Protein AF-0000000072160892 (afdb_homodimer)

Radius of gyration: 21.86 Å; Cα contacts (8 Å, |Δi|>4): 684; chains: 2; bounding box: 40×89×59 Å

Structure (mmCIF, N/CA/C/O backbone):
data_AF-0000000072160892-model_v1
#
loop_
_entity.id
_entity.type
_entity.pdbx_description
1 polymer 'Endonuclease/exonuclease/phosphatase domain-containing protein'
#
loop_
_atom_site.group_PDB
_atom_site.id
_atom_site.type_symbol
_atom_site.label_atom_id
_atom_site.label_alt_id
_atom_site.label_comp_id
_atom_site.label_asym_id
_atom_site.label_entity_id
_atom_site.label_seq_id
_atom_site.pdbx_PDB_ins_code
_atom_site.Cartn_x
_atom_site.Cartn_y
_atom_site.Cartn_z
_atom_site.occupancy
_atom_site.B_iso_or_equiv
_atom_site.auth_seq_id
_atom_site.auth_comp_id
_atom_site.auth_asym_id
_atom_site.auth_atom_id
_atom_site.pdbx_PDB_model_num
ATOM 1 N N . MET A 1 1 ? 1.943 54.406 36.906 1 31.14 1 MET A N 1
ATOM 2 C CA . MET A 1 1 ? 1.931 52.938 36.938 1 31.14 1 MET A CA 1
ATOM 3 C C . MET A 1 1 ? 1.809 52.344 35.562 1 31.14 1 MET A C 1
ATOM 5 O O . MET A 1 1 ? 0.835 52.625 34.844 1 31.14 1 MET A O 1
ATOM 9 N N . GLN A 1 2 ? 2.955 52.125 34.781 1 33.72 2 GLN A N 1
ATOM 10 C CA . GLN A 1 2 ? 3.109 51.656 33.406 1 33.72 2 GLN A CA 1
ATOM 11 C C . GLN A 1 2 ? 2.604 50.219 33.25 1 33.72 2 GLN A C 1
ATOM 13 O O . GLN A 1 2 ? 3.059 49.312 33.969 1 33.72 2 GLN A O 1
ATOM 18 N N . THR A 1 3 ? 1.322 49.938 32.875 1 37.94 3 THR A N 1
ATOM 19 C CA . THR A 1 3 ? 0.729 48.656 32.594 1 37.94 3 THR A CA 1
ATOM 20 C C . THR A 1 3 ? 1.564 47.875 31.562 1 37.94 3 THR A C 1
ATOM 22 O O . THR A 1 3 ? 1.81 48.375 30.453 1 37.94 3 THR A O 1
ATOM 25 N N . GLY A 1 4 ? 2.627 47.156 31.953 1 35.16 4 GLY A N 1
ATOM 26 C CA . GLY A 1 4 ? 3.375 46.219 31.125 1 35.16 4 GLY A CA 1
ATOM 27 C C . GLY A 1 4 ? 2.486 45.281 30.344 1 35.16 4 GLY A C 1
ATOM 28 O O . GLY A 1 4 ? 1.706 44.531 30.922 1 35.16 4 GLY A O 1
ATOM 29 N N . VAL A 1 5 ? 1.968 45.656 29.188 1 38.72 5 VAL A N 1
ATOM 30 C CA . VAL A 1 5 ? 1.336 44.75 28.25 1 38.72 5 VAL A CA 1
ATOM 31 C C . VAL A 1 5 ? 2.248 43.531 28.016 1 38.72 5 VAL A C 1
ATOM 33 O O . VAL A 1 5 ? 3.387 43.688 27.562 1 38.72 5 VAL A O 1
ATOM 36 N N . THR A 1 6 ? 2.271 42.562 28.969 1 38.03 6 THR A N 1
ATOM 37 C CA . THR A 1 6 ? 2.898 41.312 28.625 1 38.03 6 THR A CA 1
ATOM 38 C C . THR A 1 6 ? 2.373 40.781 27.281 1 38.03 6 THR A C 1
ATOM 40 O O . THR A 1 6 ? 1.165 40.625 27.109 1 38.03 6 THR A O 1
ATOM 43 N N . ASP A 1 7 ? 2.984 41.125 26.188 1 36.41 7 ASP A N 1
ATOM 44 C CA . ASP A 1 7 ? 2.795 40.5 24.891 1 36.41 7 ASP A CA 1
ATOM 45 C C . ASP A 1 7 ? 2.766 39 25 1 36.41 7 ASP A C 1
ATOM 47 O O . ASP A 1 7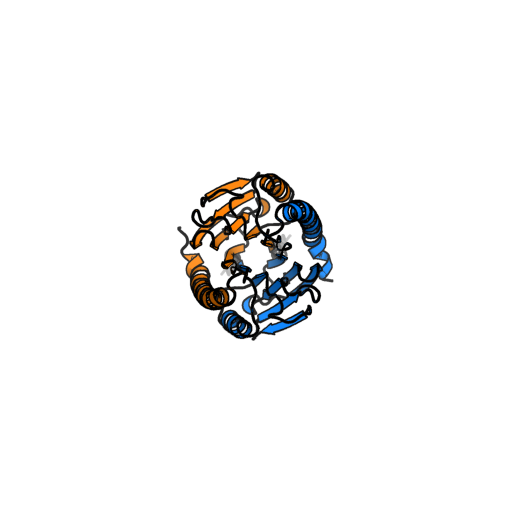 ? 3.781 38.375 25.312 1 36.41 7 ASP A O 1
ATOM 51 N N . THR A 1 8 ? 1.747 38.375 25.656 1 38.88 8 THR A N 1
ATOM 52 C CA . THR A 1 8 ? 1.551 36.938 25.578 1 38.88 8 THR A CA 1
ATOM 53 C C . THR A 1 8 ? 1.627 36.469 24.125 1 38.88 8 THR A C 1
ATOM 55 O O . THR A 1 8 ? 0.599 36.281 23.469 1 38.88 8 THR A O 1
ATOM 58 N N . SER A 1 9 ? 2.443 37.094 23.328 1 39.88 9 SER A N 1
ATOM 59 C CA . SER A 1 9 ? 2.604 36.344 22.094 1 39.88 9 SER A CA 1
ATOM 60 C C . SER A 1 9 ? 2.625 34.844 22.375 1 39.88 9 SER A C 1
ATOM 62 O O . SER A 1 9 ? 3.514 34.344 23.078 1 39.88 9 SER A O 1
ATOM 64 N N . ALA A 1 10 ? 1.484 34.25 22.688 1 38.75 10 ALA A N 1
ATOM 65 C CA . ALA A 1 10 ? 1.246 32.812 22.766 1 38.75 10 ALA A CA 1
ATOM 66 C C . ALA A 1 10 ? 2.209 32.062 21.859 1 38.75 10 ALA A C 1
ATOM 68 O O . ALA A 1 10 ? 2.268 32.312 20.641 1 38.75 10 ALA A O 1
ATOM 69 N N . LEU A 1 11 ? 3.373 31.766 22.25 1 40.78 11 LEU A N 1
ATOM 70 C CA . LEU A 1 11 ? 4.266 30.797 21.625 1 40.78 11 LEU A CA 1
ATOM 71 C C . LEU A 1 11 ? 3.469 29.672 20.969 1 40.78 11 LEU A C 1
ATOM 73 O O . LEU A 1 11 ? 2.689 28.984 21.625 1 40.78 11 LEU A O 1
ATOM 77 N N . GLN A 1 12 ? 2.773 29.891 19.812 1 40.59 12 GLN A N 1
ATOM 78 C CA . GLN A 1 12 ? 2.203 28.766 19.094 1 40.59 12 GLN A CA 1
ATOM 79 C C . GLN A 1 12 ? 3.047 27.5 19.297 1 40.59 12 GLN A C 1
ATOM 81 O O . GLN A 1 12 ? 4.242 27.5 18.984 1 40.59 12 GLN A O 1
ATOM 86 N N . GLY A 1 13 ? 2.971 26.797 20.344 1 44.78 13 GLY A N 1
ATOM 87 C CA . GLY A 1 13 ? 3.664 25.531 20.5 1 44.78 13 GLY A CA 1
ATOM 88 C C . GLY A 1 13 ? 3.98 24.844 19.188 1 44.78 13 GLY A C 1
ATOM 89 O O . GLY A 1 13 ? 3.451 25.219 18.141 1 44.78 13 GLY A O 1
ATOM 90 N N . PRO A 1 14 ? 5.223 24.266 18.953 1 48.56 14 PRO A N 1
ATOM 91 C CA . PRO A 1 14 ? 5.598 23.641 17.688 1 48.56 14 PRO A CA 1
ATOM 92 C C . PRO A 1 14 ? 4.434 22.906 17.016 1 48.56 14 PRO A C 1
ATOM 94 O O . PRO A 1 14 ? 3.568 22.359 17.719 1 48.56 14 PRO A O 1
ATOM 97 N N . ALA A 1 15 ? 3.898 23.453 15.953 1 57.25 15 ALA A N 1
ATOM 98 C CA . ALA A 1 15 ? 2.803 22.875 15.188 1 57.25 15 ALA A CA 1
ATOM 99 C C . ALA A 1 15 ? 2.828 21.344 15.266 1 57.25 15 ALA A C 1
ATOM 101 O O . ALA A 1 15 ? 3.887 20.734 15.125 1 57.25 15 ALA A O 1
ATOM 102 N N . GLU A 1 16 ? 1.928 20.703 15.984 1 74.38 16 GLU A N 1
ATOM 103 C CA . GLU A 1 16 ? 1.807 19.266 16.172 1 74.38 16 GLU A CA 1
ATOM 104 C C . GLU A 1 16 ? 1.883 18.531 14.836 1 74.38 16 GLU A C 1
ATOM 106 O O . GLU A 1 16 ? 1.171 18.875 13.883 1 74.38 16 GLU A O 1
ATOM 111 N N . ARG A 1 17 ? 2.961 17.734 14.609 1 82 17 ARG A N 1
ATOM 112 C CA . ARG A 1 17 ? 3.141 16.906 13.43 1 82 17 ARG A CA 1
ATOM 113 C C . ARG A 1 17 ? 1.915 16.031 13.18 1 82 17 ARG A C 1
ATOM 115 O O . ARG A 1 17 ? 1.347 15.469 14.117 1 82 17 ARG A O 1
ATOM 122 N N . ALA A 1 18 ? 1.479 16.125 11.93 1 88.31 18 ALA A N 1
ATOM 123 C CA . ALA A 1 18 ? 0.426 15.172 11.57 1 88.31 18 ALA A CA 1
ATOM 124 C C . ALA A 1 18 ? 0.933 13.734 11.641 1 88.31 18 ALA A C 1
ATOM 126 O O . ALA A 1 18 ? 2.113 13.477 11.398 1 88.31 18 ALA A O 1
ATOM 127 N N . ARG A 1 19 ? 0.068 12.812 12.039 1 91.31 19 ARG A N 1
ATOM 128 C CA . ARG A 1 19 ? 0.387 11.391 12.047 1 91.31 19 ARG A CA 1
ATOM 129 C C . ARG A 1 19 ? -0.548 10.617 11.125 1 91.31 19 ARG A C 1
ATOM 131 O O . ARG A 1 19 ? -1.76 10.844 11.133 1 91.31 19 ARG A O 1
ATOM 138 N N . LEU A 1 20 ? 0.064 9.812 10.336 1 94.69 20 LEU A N 1
ATOM 139 C CA . LEU A 1 20 ? -0.684 8.984 9.391 1 94.69 20 LEU A CA 1
ATOM 140 C C . LEU A 1 20 ? -0.235 7.531 9.469 1 94.69 20 LEU A C 1
ATOM 142 O O . LEU A 1 20 ? 0.963 7.25 9.539 1 94.69 20 LEU A O 1
ATOM 146 N N . LYS A 1 21 ? -1.193 6.617 9.523 1 95.19 21 LYS A N 1
ATOM 147 C CA . LYS A 1 21 ? -0.929 5.184 9.484 1 95.19 21 LYS A CA 1
ATOM 148 C C . LYS A 1 21 ? -1.621 4.527 8.297 1 95.19 21 LYS A C 1
ATOM 150 O O . LYS A 1 21 ? -2.852 4.523 8.211 1 95.19 21 LYS A O 1
ATOM 155 N N . ILE A 1 22 ? -0.795 3.928 7.402 1 96.19 22 ILE A N 1
ATOM 156 C CA . ILE A 1 22 ? -1.3 3.379 6.148 1 96.19 22 ILE A CA 1
ATOM 157 C C . ILE A 1 22 ? -0.88 1.916 6.02 1 96.19 22 ILE A C 1
ATOM 159 O O . ILE A 1 22 ? 0.3 1.588 6.168 1 96.19 22 ILE A O 1
ATOM 163 N N . LEU A 1 23 ? -1.852 1.102 5.715 1 94.5 23 LEU A N 1
ATOM 164 C CA . LEU A 1 23 ? -1.626 -0.331 5.559 1 94.5 23 LEU A CA 1
ATOM 165 C C . LEU A 1 23 ? -1.952 -0.783 4.141 1 94.5 23 LEU A C 1
ATOM 167 O O . LEU A 1 23 ? -2.951 -0.35 3.561 1 94.5 23 LEU A O 1
ATOM 171 N N . THR A 1 24 ? -1.102 -1.616 3.594 1 94.44 24 THR A N 1
ATOM 172 C CA . THR A 1 24 ? -1.451 -2.309 2.357 1 94.44 24 THR A CA 1
ATOM 173 C C . THR A 1 24 ? -1.458 -3.82 2.566 1 94.44 24 THR A C 1
ATOM 175 O O . THR A 1 24 ? -0.679 -4.344 3.363 1 94.44 24 THR A O 1
ATOM 178 N N . TYR A 1 25 ? -2.275 -4.406 1.778 1 89.38 25 TYR A N 1
ATOM 179 C CA . TYR A 1 25 ? -2.514 -5.828 1.996 1 89.38 25 TYR A CA 1
ATOM 180 C C . TYR A 1 25 ? -2.885 -6.527 0.692 1 89.38 25 TYR A C 1
ATOM 182 O O . TYR A 1 25 ? -3.924 -6.234 0.098 1 89.38 25 TYR A O 1
ATOM 190 N N . ASN A 1 26 ? -1.986 -7.375 0.263 1 88.81 26 ASN A N 1
ATOM 191 C CA . ASN A 1 26 ? -2.445 -8.359 -0.713 1 88.81 26 ASN A CA 1
ATOM 192 C C . ASN A 1 26 ? -3.197 -9.5 -0.044 1 88.81 26 ASN A C 1
ATOM 194 O O . ASN A 1 26 ? -2.592 -10.344 0.621 1 88.81 26 ASN A O 1
ATOM 198 N N . ILE A 1 27 ? -4.465 -9.578 -0.352 1 84.38 27 ILE A N 1
ATOM 199 C CA . ILE A 1 27 ? -5.289 -10.453 0.473 1 84.38 27 ILE A CA 1
ATOM 200 C C . ILE A 1 27 ? -5.477 -11.797 -0.233 1 84.38 27 ILE A C 1
ATOM 202 O O . ILE A 1 27 ? -6.023 -12.742 0.347 1 84.38 27 ILE A O 1
ATOM 206 N N . GLY A 1 28 ? -4.984 -11.922 -1.417 1 79.69 28 GLY A N 1
ATOM 207 C CA . GLY A 1 28 ? -4.988 -13.188 -2.127 1 79.69 28 GLY A CA 1
ATOM 208 C C . GLY A 1 28 ? -6.387 -13.672 -2.473 1 79.69 28 GLY A C 1
ATOM 209 O O . GLY A 1 28 ? -6.648 -14.875 -2.479 1 79.69 28 GLY A O 1
ATOM 210 N N . GLY A 1 29 ? -7.258 -12.805 -2.582 1 81.19 29 GLY A N 1
ATOM 211 C CA . GLY A 1 29 ? -8.633 -13.172 -2.896 1 81.19 29 GLY A CA 1
ATOM 212 C C . GLY A 1 29 ? -9.516 -13.289 -1.67 1 81.19 29 GLY A C 1
ATOM 213 O O . GLY A 1 29 ? -9.148 -13.953 -0.696 1 81.19 29 GLY A O 1
ATOM 214 N N . ILE A 1 30 ? -10.578 -12.602 -1.693 1 79.19 30 ILE A N 1
ATOM 215 C CA . ILE A 1 30 ? -11.523 -12.703 -0.589 1 79.19 30 ILE A CA 1
ATOM 216 C C . ILE A 1 30 ? -12.828 -13.328 -1.084 1 79.19 30 ILE A C 1
ATOM 218 O O . ILE A 1 30 ? -13.375 -12.906 -2.107 1 79.19 30 ILE A O 1
ATOM 222 N N . SER A 1 31 ? -13.195 -14.422 -0.406 1 76.06 31 SER A N 1
ATOM 223 C CA . SER A 1 31 ? -14.477 -15.047 -0.722 1 76.06 31 SER A CA 1
ATOM 224 C C . SER A 1 31 ? -15.641 -14.266 -0.125 1 76.06 31 SER A C 1
ATOM 226 O O . SER A 1 31 ? -15.43 -13.352 0.68 1 76.06 31 SER A O 1
ATOM 228 N N . GLY A 1 32 ? -16.844 -14.594 -0.604 1 77.56 32 GLY A N 1
ATOM 229 C CA . GLY A 1 32 ? -18.031 -14.023 -0.006 1 77.56 32 GLY A CA 1
ATOM 230 C C . GLY A 1 32 ? -18.125 -14.25 1.491 1 77.56 32 GLY A C 1
ATOM 231 O O . GLY A 1 32 ? -18.594 -13.383 2.229 1 77.56 32 GLY A O 1
ATOM 232 N N . GLU A 1 33 ? -17.594 -15.391 1.918 1 77.88 33 GLU A N 1
ATOM 233 C CA . GLU A 1 33 ? -17.625 -15.734 3.338 1 77.88 33 GLU A CA 1
ATOM 234 C C . GLU A 1 33 ? -16.578 -14.93 4.117 1 77.88 33 GLU A C 1
ATOM 236 O O . GLU A 1 33 ? -16.797 -14.602 5.285 1 77.88 33 GLU A O 1
ATOM 241 N N . ALA A 1 34 ? -15.547 -14.609 3.447 1 79.06 34 ALA A N 1
ATOM 242 C CA . ALA A 1 34 ? -14.453 -13.906 4.109 1 79.06 34 ALA A CA 1
ATOM 243 C C . ALA A 1 34 ? -14.703 -12.406 4.141 1 79.06 34 ALA A C 1
ATOM 245 O O . ALA A 1 34 ? -14.133 -11.688 4.973 1 79.06 34 ALA A O 1
ATOM 246 N N . TYR A 1 35 ? -15.57 -11.969 3.305 1 84.81 35 TYR A N 1
ATOM 247 C CA . TYR A 1 35 ? -15.805 -10.531 3.18 1 84.81 35 TYR A CA 1
ATOM 248 C C . TYR A 1 35 ? -16.359 -9.953 4.477 1 84.81 35 TYR A C 1
ATOM 250 O O . TYR A 1 35 ? -15.844 -8.953 4.984 1 84.81 35 TYR A O 1
ATOM 258 N N . PRO A 1 36 ? -17.297 -10.609 5.086 1 86.31 36 PRO A N 1
ATOM 259 C CA . PRO A 1 36 ? -17.781 -10.078 6.359 1 86.31 36 PRO A CA 1
ATOM 260 C C . PRO A 1 36 ? -16.703 -10.062 7.445 1 86.31 36 PRO A C 1
ATOM 262 O O . PRO A 1 36 ? -16.719 -9.188 8.312 1 86.31 36 PRO A O 1
ATOM 265 N N . VAL A 1 37 ? -15.859 -10.969 7.367 1 82.62 37 VAL A N 1
ATOM 266 C CA . VAL A 1 37 ? -14.766 -11.031 8.328 1 82.62 37 VAL A CA 1
ATOM 267 C C . VAL A 1 37 ? -13.82 -9.852 8.117 1 82.62 37 VAL A C 1
ATOM 269 O O . VAL A 1 37 ? -13.398 -9.211 9.078 1 82.62 37 VAL A O 1
ATOM 272 N N . PHE A 1 38 ? -13.57 -9.578 6.965 1 86.06 38 PHE A N 1
ATOM 273 C CA . PHE A 1 38 ? -12.742 -8.43 6.613 1 86.06 38 PHE A CA 1
ATOM 274 C C . PHE A 1 38 ? -13.398 -7.133 7.082 1 86.06 38 PHE A C 1
ATOM 276 O O . PHE A 1 38 ? -12.734 -6.266 7.656 1 86.06 38 PHE A O 1
ATOM 283 N N . CYS A 1 39 ? -14.68 -7.016 6.867 1 91.19 39 CYS A N 1
ATOM 284 C CA . CYS A 1 39 ? -15.414 -5.82 7.273 1 91.19 39 CYS A CA 1
ATOM 285 C C . CYS A 1 39 ? -15.344 -5.633 8.789 1 91.19 39 CYS A C 1
ATOM 287 O O . CYS A 1 39 ? -15.117 -4.523 9.266 1 91.19 39 CYS A O 1
ATOM 289 N N . ASP A 1 40 ? -15.562 -6.727 9.383 1 89.75 40 ASP A N 1
ATOM 290 C CA . ASP A 1 40 ? -15.484 -6.676 10.836 1 89.75 40 ASP A CA 1
ATOM 291 C C . ASP A 1 40 ? -14.102 -6.242 11.305 1 89.75 40 ASP A C 1
ATOM 293 O O . ASP A 1 40 ? -13.977 -5.414 12.211 1 89.75 40 ASP A O 1
ATOM 297 N N . TRP A 1 41 ? -13.141 -6.777 10.727 1 86.62 41 TRP A N 1
ATOM 298 C CA . TRP A 1 41 ? -11.766 -6.402 11.039 1 86.62 41 TRP A CA 1
ATOM 299 C C . TRP A 1 41 ? -11.531 -4.918 10.789 1 86.62 41 TRP A C 1
ATOM 301 O O . TRP A 1 41 ? -10.945 -4.223 11.617 1 86.62 41 TRP A O 1
ATOM 311 N N . LEU A 1 42 ? -12.008 -4.473 9.688 1 90.38 42 LEU A N 1
ATOM 312 C CA . LEU A 1 42 ? -11.82 -3.082 9.297 1 90.38 42 LEU A CA 1
ATOM 313 C C . LEU A 1 42 ? -12.43 -2.141 10.328 1 90.38 42 LEU A C 1
ATOM 315 O O . LEU A 1 42 ? -11.781 -1.192 10.773 1 90.38 42 LEU A O 1
ATOM 319 N N . VAL A 1 43 ? -13.609 -2.369 10.766 1 93.19 43 VAL A N 1
ATOM 320 C CA . VAL A 1 43 ? -14.328 -1.464 11.656 1 93.19 43 VAL A CA 1
ATOM 321 C C . VAL A 1 43 ? -13.703 -1.498 13.047 1 93.19 43 VAL A C 1
ATOM 323 O O . VAL A 1 43 ? -13.93 -0.601 13.859 1 93.19 43 VAL A O 1
ATOM 326 N N . ARG A 1 44 ? -12.93 -2.531 13.234 1 88.94 44 ARG A N 1
ATOM 327 C CA . ARG A 1 44 ? -12.297 -2.662 14.547 1 88.94 44 ARG A CA 1
ATOM 328 C C . ARG A 1 44 ? -10.93 -1.979 14.562 1 88.94 44 ARG A C 1
ATOM 330 O O . ARG A 1 44 ? -10.312 -1.841 15.625 1 88.94 44 ARG A O 1
ATOM 337 N N . GLN A 1 45 ? -10.492 -1.603 13.406 1 87.69 45 GLN A N 1
ATOM 338 C CA . GLN A 1 45 ? -9.211 -0.896 13.383 1 87.69 45 GLN A CA 1
ATOM 339 C C . GLN A 1 45 ? -9.289 0.404 14.18 1 87.69 45 GLN A C 1
ATOM 341 O O . GLN A 1 45 ? -10.211 1.194 14 1 87.69 45 GLN A O 1
ATOM 346 N N . ARG A 1 46 ? -8.172 0.677 15.008 1 87.06 46 ARG A N 1
ATOM 347 C CA . ARG A 1 46 ? -8.18 1.872 15.844 1 87.06 46 ARG A CA 1
ATOM 348 C C . ARG A 1 46 ? -7.094 2.852 15.406 1 87.06 46 ARG A C 1
ATOM 350 O O . ARG A 1 46 ? -7.156 4.039 15.734 1 87.06 46 ARG A O 1
ATOM 357 N N . GLU A 1 47 ? -6.199 2.275 14.703 1 89.75 47 GLU A N 1
ATOM 358 C CA . GLU A 1 47 ? -5.039 3.121 14.438 1 89.75 47 GLU A CA 1
ATOM 359 C C . GLU A 1 47 ? -4.887 3.389 12.938 1 89.75 47 GLU A C 1
ATOM 361 O O . GLU A 1 47 ? -4.352 4.426 12.539 1 89.75 47 GLU A O 1
ATOM 366 N N . ALA A 1 48 ? -5.387 2.535 12.109 1 93.44 48 ALA A N 1
ATOM 367 C CA . ALA A 1 48 ? -5.176 2.678 10.672 1 93.44 48 ALA A CA 1
ATOM 368 C C . ALA A 1 48 ? -5.988 3.84 10.109 1 93.44 48 ALA A C 1
ATOM 370 O O . ALA A 1 48 ? -7.152 4.027 10.477 1 93.44 48 ALA A O 1
ATOM 371 N N . ASP A 1 49 ? -5.375 4.664 9.297 1 96.25 49 ASP A N 1
ATOM 372 C CA . ASP A 1 49 ? -6.055 5.77 8.633 1 96.25 49 ASP A CA 1
ATOM 373 C C . ASP A 1 49 ? -6.504 5.375 7.227 1 96.25 49 ASP A C 1
ATOM 375 O O . ASP A 1 49 ? -7.574 5.789 6.773 1 96.25 49 ASP A O 1
ATOM 379 N N . ILE A 1 50 ? -5.691 4.664 6.516 1 97.25 50 ILE A N 1
ATOM 380 C CA . ILE A 1 50 ? -5.969 4.188 5.164 1 97.25 50 ILE A CA 1
ATOM 381 C C . ILE A 1 50 ? -5.516 2.734 5.031 1 97.25 50 ILE A C 1
ATOM 383 O O . ILE A 1 50 ? -4.422 2.375 5.469 1 97.25 50 ILE A O 1
ATOM 387 N N . VAL A 1 51 ? -6.371 1.886 4.445 1 95.75 51 VAL A N 1
ATOM 388 C CA . VAL A 1 51 ? -6.039 0.504 4.109 1 95.75 51 VAL A CA 1
ATOM 389 C C . VAL A 1 51 ? -6.184 0.285 2.607 1 95.75 51 VAL A C 1
ATOM 391 O O . VAL A 1 51 ? -7.242 0.557 2.035 1 95.75 51 VAL A O 1
ATOM 394 N N . MET A 1 52 ? -5.094 -0.162 1.993 1 96.75 52 MET A N 1
ATOM 395 C CA . MET A 1 52 ? -5.109 -0.495 0.572 1 96.75 52 MET A CA 1
ATOM 396 C C . MET A 1 52 ? -5.016 -2.004 0.365 1 96.75 52 MET A C 1
ATOM 398 O O . MET A 1 52 ? -4.148 -2.66 0.947 1 96.75 52 MET A O 1
ATOM 402 N N . VAL A 1 53 ? -5.875 -2.516 -0.515 1 93.81 53 VAL A N 1
ATOM 403 C CA . VAL A 1 53 ? -5.953 -3.965 -0.664 1 93.81 53 VAL A CA 1
ATOM 404 C C . VAL A 1 53 ? -5.887 -4.336 -2.143 1 93.81 53 VAL A C 1
ATOM 406 O O . VAL A 1 53 ? -6.547 -3.713 -2.977 1 93.81 53 VAL A O 1
ATOM 409 N N . GLN A 1 54 ? -5.062 -5.305 -2.445 1 91.38 54 GLN A N 1
ATOM 410 C CA . GLN A 1 54 ? -5.023 -5.93 -3.762 1 91.38 54 GLN A CA 1
ATOM 411 C 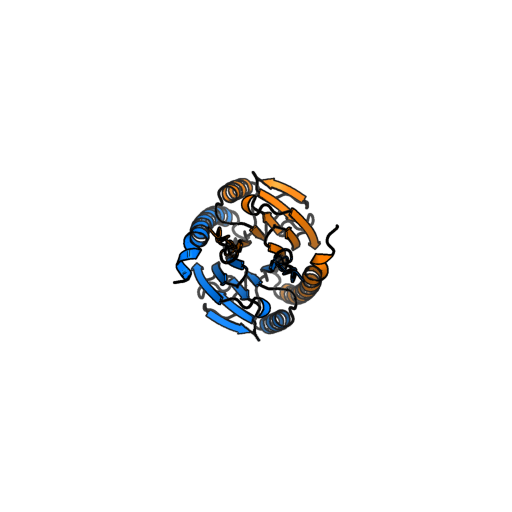C . GLN A 1 54 ? -5.613 -7.336 -3.723 1 91.38 54 GLN A C 1
ATOM 413 O O . GLN A 1 54 ? -5.691 -7.949 -2.658 1 91.38 54 GLN A O 1
ATOM 418 N N . GLU A 1 55 ? -6.066 -7.84 -4.926 1 87.62 55 GLU A N 1
ATOM 419 C CA . GLU A 1 55 ? -6.664 -9.156 -5.141 1 87.62 55 GLU A CA 1
ATOM 420 C C . GLU A 1 55 ? -7.926 -9.336 -4.301 1 87.62 55 GLU A C 1
ATOM 422 O O . GLU A 1 55 ? -8.086 -10.352 -3.619 1 87.62 55 GLU A O 1
ATOM 427 N N . LEU A 1 56 ? -8.758 -8.43 -4.387 1 89.31 56 LEU A N 1
ATOM 428 C CA . LEU A 1 56 ? -10.07 -8.523 -3.752 1 89.31 56 LEU A CA 1
ATOM 429 C C . LEU A 1 56 ? -10.938 -9.562 -4.457 1 89.31 56 LEU A C 1
ATOM 431 O O . LEU A 1 56 ? -11.906 -10.07 -3.879 1 89.31 56 LEU A O 1
ATOM 435 N N . HIS A 1 57 ? -10.617 -9.805 -5.703 1 83.88 57 HIS A N 1
ATOM 436 C CA . HIS A 1 57 ? -11.43 -10.664 -6.555 1 83.88 57 HIS A CA 1
ATOM 437 C C . HIS A 1 57 ? -12.883 -10.18 -6.598 1 83.88 57 HIS A C 1
ATOM 439 O O . HIS A 1 57 ? -13.141 -8.992 -6.785 1 83.88 57 HIS A O 1
ATOM 445 N N . TRP A 1 58 ? -13.844 -11.008 -6.539 1 81.31 58 TRP A N 1
ATOM 446 C CA . TRP A 1 58 ? -15.242 -10.594 -6.559 1 81.31 58 TRP A CA 1
ATOM 447 C C . TRP A 1 58 ? -15.805 -10.492 -5.145 1 81.31 58 TRP A C 1
ATOM 449 O O . TRP A 1 58 ? -17.016 -10.539 -4.945 1 81.31 58 TRP A O 1
ATOM 459 N N . GLY A 1 59 ? -14.867 -10.391 -4.273 1 80.25 59 GLY A N 1
ATOM 460 C CA . GLY A 1 59 ? -15.297 -10.328 -2.885 1 80.25 59 GLY A CA 1
ATOM 461 C C . GLY A 1 59 ? -16.141 -9.094 -2.576 1 80.25 59 GLY A C 1
ATOM 462 O O . GLY A 1 59 ? -16.984 -9.125 -1.685 1 80.25 59 GLY A O 1
ATOM 463 N N . CYS A 1 60 ? -15.828 -8.016 -3.246 1 81.62 60 CYS A N 1
ATOM 464 C CA . CYS A 1 60 ? -16.594 -6.785 -3.068 1 81.62 60 CYS A CA 1
ATOM 465 C C . CYS A 1 60 ? -17.578 -6.59 -4.207 1 81.62 60 CYS A C 1
ATOM 467 O O . CYS A 1 60 ? -18.203 -5.535 -4.316 1 81.62 60 CYS A O 1
ATOM 469 N N . GLY A 1 61 ? -17.75 -7.57 -5.008 1 84.38 61 GLY A N 1
ATOM 470 C CA . GLY A 1 61 ? -18.609 -7.473 -6.18 1 84.38 61 GLY A CA 1
ATOM 471 C C . GLY A 1 61 ? -17.828 -7.301 -7.473 1 84.38 61 GLY A C 1
ATOM 472 O O . GLY A 1 61 ? -16.594 -7.273 -7.461 1 84.38 61 GLY A O 1
ATOM 473 N N . GLN A 1 62 ? -18.547 -7.09 -8.602 1 82.06 62 GLN A N 1
ATOM 474 C CA . GLN A 1 62 ? -17.938 -7.109 -9.922 1 82.06 62 GLN A CA 1
ATOM 475 C C . GLN A 1 62 ? -17.781 -5.695 -10.477 1 82.06 62 GLN A C 1
ATOM 477 O O . GLN A 1 62 ? -17.281 -5.512 -11.586 1 82.06 62 GLN A O 1
ATOM 482 N N . SER A 1 63 ? -18.203 -4.742 -9.695 1 82.5 63 SER A N 1
ATOM 483 C CA . SER A 1 63 ? -18.188 -3.387 -10.242 1 82.5 63 SER A CA 1
ATOM 484 C C . SER A 1 63 ? -17.391 -2.447 -9.344 1 82.5 63 SER A C 1
ATOM 486 O O . SER A 1 63 ? -17.016 -2.809 -8.227 1 82.5 63 SER A O 1
ATOM 488 N N . GLU A 1 64 ? -17.031 -1.365 -9.977 1 86.25 64 GLU A N 1
ATOM 489 C CA . GLU A 1 64 ? -16.438 -0.274 -9.219 1 86.25 64 GLU A CA 1
ATOM 490 C C . GLU A 1 64 ? -17.484 0.497 -8.43 1 86.25 64 GLU A C 1
ATOM 492 O O . GLU A 1 64 ? -18.641 0.576 -8.852 1 86.25 64 GLU A O 1
ATOM 497 N N . GLY A 1 65 ? -17.031 1.006 -7.27 1 89 65 GLY A N 1
ATOM 498 C CA . GLY A 1 65 ? -17.969 1.816 -6.5 1 89 65 GLY A CA 1
ATOM 499 C C . GLY A 1 65 ? -17.391 2.281 -5.172 1 89 65 GLY A C 1
ATOM 500 O O . GLY A 1 65 ? -16.219 2.051 -4.883 1 89 65 GLY A O 1
ATOM 501 N N . THR A 1 66 ? -18.234 3.123 -4.539 1 94.31 66 THR A N 1
ATOM 502 C CA . THR A 1 66 ? -17.906 3.615 -3.207 1 94.31 66 THR A CA 1
ATOM 503 C C . THR A 1 66 ? -19.094 3.428 -2.256 1 94.31 66 THR A C 1
ATOM 505 O O . THR A 1 66 ? -20.25 3.602 -2.646 1 94.31 66 THR A O 1
ATOM 508 N N . TRP A 1 67 ? -18.812 2.916 -1.061 1 96.06 67 TRP A N 1
ATOM 509 C CA . TRP A 1 67 ? -19.812 2.75 -0.019 1 96.06 67 TRP A CA 1
ATOM 510 C C . TRP A 1 67 ? -19.188 2.809 1.367 1 96.06 67 TRP A C 1
ATOM 512 O O . TRP A 1 67 ? -17.969 2.963 1.493 1 96.06 67 TRP A O 1
ATOM 522 N N . LEU A 1 68 ? -20.062 2.742 2.338 1 97 68 LEU A N 1
ATOM 523 C CA . LEU A 1 68 ? -19.562 2.758 3.707 1 97 68 LEU A CA 1
ATOM 524 C C . LEU A 1 68 ? -19.531 1.351 4.297 1 97 68 LEU A C 1
ATOM 526 O O . LEU A 1 68 ? -20.453 0.564 4.066 1 97 68 LEU A O 1
ATOM 530 N N . ILE A 1 69 ? -18.531 0.98 4.914 1 96.44 69 ILE A N 1
ATOM 531 C CA . ILE A 1 69 ? -18.438 -0.143 5.84 1 96.44 69 ILE A CA 1
ATOM 532 C C . ILE A 1 69 ? -18.312 0.378 7.27 1 96.44 69 ILE A C 1
ATOM 534 O O . ILE A 1 69 ? -17.234 0.816 7.688 1 96.44 69 ILE A O 1
ATOM 538 N N . GLY A 1 70 ? -19.438 0.328 7.98 1 97 70 GLY A N 1
ATOM 539 C CA . GLY A 1 70 ? -19.484 1.199 9.141 1 97 70 GLY A CA 1
ATOM 540 C C . GLY A 1 70 ? -19.266 2.662 8.805 1 97 70 GLY A C 1
ATOM 541 O O . GLY A 1 70 ? -20.016 3.23 8 1 97 70 GLY A O 1
ATOM 542 N N . LYS A 1 71 ? -18.172 3.242 9.344 1 97.56 71 LYS A N 1
ATOM 543 C CA . LYS A 1 71 ? -17.875 4.641 9.031 1 97.56 71 LYS A CA 1
ATOM 544 C C . LYS A 1 71 ? -16.672 4.758 8.102 1 97.56 71 LYS A C 1
ATOM 546 O O . LYS A 1 71 ? -16.25 5.867 7.766 1 97.56 71 LYS A O 1
ATOM 551 N N . TRP A 1 72 ? -16.156 3.588 7.758 1 97.88 72 TRP A N 1
ATOM 552 C CA . TRP A 1 72 ? -15.062 3.582 6.793 1 97.88 72 TRP A CA 1
ATOM 553 C C . TRP A 1 72 ? -15.586 3.836 5.383 1 97.88 72 TRP A C 1
ATOM 555 O O . TRP A 1 72 ? -16.578 3.246 4.965 1 97.88 72 TRP A O 1
ATOM 565 N N . GLN A 1 73 ? -14.953 4.742 4.66 1 98.12 73 GLN A N 1
ATOM 566 C CA . GLN A 1 73 ? -15.266 4.914 3.244 1 98.12 73 GLN A CA 1
ATOM 567 C C . GLN A 1 73 ? -14.508 3.902 2.387 1 98.12 73 GLN A C 1
ATOM 569 O O . GLN A 1 73 ? -13.273 3.908 2.354 1 98.12 73 GLN A O 1
ATOM 574 N N . ALA A 1 74 ? -15.258 3.055 1.7 1 97.38 74 ALA A N 1
ATOM 575 C CA . ALA A 1 74 ? -14.68 2.072 0.787 1 97.38 74 ALA A CA 1
ATOM 576 C C . ALA A 1 74 ? -14.703 2.578 -0.652 1 97.38 74 ALA A C 1
ATOM 578 O O . ALA A 1 74 ? -15.742 3.057 -1.129 1 97.38 74 ALA A O 1
ATOM 579 N N . VAL A 1 75 ? -13.57 2.568 -1.311 1 97.25 75 VAL A N 1
ATOM 580 C CA . VAL A 1 75 ? -13.453 2.777 -2.75 1 97.25 75 VAL A CA 1
ATOM 581 C C . VAL A 1 75 ? -12.859 1.532 -3.404 1 97.25 75 VAL A C 1
ATOM 583 O O . VAL A 1 75 ? -11.727 1.148 -3.105 1 97.25 75 VAL A O 1
ATOM 586 N N . VAL A 1 76 ? -13.648 0.933 -4.289 1 96.44 76 VAL A N 1
ATOM 587 C CA . VAL A 1 76 ? -13.227 -0.354 -4.832 1 96.44 76 VAL A CA 1
ATOM 588 C C . VAL A 1 76 ? -13.328 -0.332 -6.355 1 96.44 76 VAL A C 1
ATOM 590 O O . VAL A 1 76 ? -14.234 0.282 -6.914 1 96.44 76 VAL A O 1
ATOM 593 N N . SER A 1 77 ? -12.383 -0.932 -6.988 1 94.5 77 SER A N 1
ATOM 594 C CA . SER A 1 77 ? -12.367 -1.149 -8.43 1 94.5 77 SER A CA 1
ATOM 595 C C . SER A 1 77 ? -12.211 -2.629 -8.766 1 94.5 77 SER A C 1
ATOM 597 O O . SER A 1 77 ? -11.273 -3.281 -8.297 1 94.5 77 SER A O 1
ATOM 599 N N . ALA A 1 78 ? -13.133 -3.143 -9.539 1 92.06 78 ALA A N 1
ATOM 600 C CA . ALA A 1 78 ? -13.102 -4.527 -10 1 92.06 78 ALA A CA 1
ATOM 601 C C . ALA A 1 78 ? -13.164 -4.602 -11.523 1 92.06 78 ALA A C 1
ATOM 603 O O . ALA A 1 78 ? -13.555 -3.637 -12.18 1 92.06 78 ALA A O 1
ATOM 604 N N . ASP A 1 79 ? -12.656 -5.703 -11.984 1 87.12 79 ASP A N 1
ATOM 605 C CA . ASP A 1 79 ? -12.797 -6.027 -13.398 1 87.12 79 ASP A CA 1
ATOM 606 C C . ASP A 1 79 ? -13.836 -7.117 -13.617 1 87.12 79 ASP A C 1
ATOM 608 O O . ASP A 1 79 ? -13.609 -8.281 -13.273 1 87.12 79 ASP A O 1
ATOM 612 N N . PRO A 1 80 ? -14.977 -6.746 -14.25 1 86.69 80 PRO A N 1
ATOM 613 C CA . PRO A 1 80 ? -16.016 -7.758 -14.438 1 86.69 80 PRO A CA 1
ATOM 614 C C . PRO A 1 80 ? -15.578 -8.906 -15.336 1 86.69 80 PRO A C 1
ATOM 616 O O . PRO A 1 80 ? -16.188 -9.977 -15.32 1 86.69 80 PRO A O 1
ATOM 619 N N . ALA A 1 81 ? -14.531 -8.672 -16.109 1 84.5 81 ALA A N 1
ATOM 620 C CA . ALA A 1 81 ? -14.07 -9.695 -17.031 1 84.5 81 ALA A CA 1
ATOM 621 C C . ALA A 1 81 ? -13.039 -10.609 -16.375 1 84.5 81 ALA A C 1
ATOM 623 O O . ALA A 1 81 ? -12.672 -11.648 -16.938 1 84.5 81 ALA A O 1
ATOM 624 N N . ASN A 1 82 ? -12.602 -10.266 -15.219 1 81.38 82 ASN A N 1
ATOM 625 C CA . ASN A 1 82 ? -11.547 -11.031 -14.562 1 81.38 82 ASN A CA 1
ATOM 626 C C . ASN A 1 82 ? -11.766 -11.109 -13.055 1 81.38 82 ASN A C 1
ATOM 628 O O . ASN A 1 82 ? -11.438 -10.172 -12.32 1 81.38 82 ASN A O 1
ATOM 632 N N . ARG A 1 83 ? -12.117 -12.195 -12.57 1 78.94 83 ARG A N 1
ATOM 633 C CA . ARG A 1 83 ? -12.492 -12.375 -11.172 1 78.94 83 ARG A CA 1
ATOM 634 C C . ARG A 1 83 ? -11.266 -12.328 -10.266 1 78.94 83 ARG A C 1
ATOM 636 O O . ARG A 1 83 ? -11.391 -12.18 -9.047 1 78.94 83 ARG A O 1
ATOM 643 N N . PHE A 1 84 ? -10.055 -12.43 -10.836 1 76.25 84 PHE A N 1
ATOM 644 C CA . PHE A 1 84 ? -8.859 -12.602 -10.016 1 76.25 84 PHE A CA 1
ATOM 645 C C . PHE A 1 84 ? -8.25 -11.242 -9.672 1 76.25 84 PHE A C 1
ATOM 647 O O . PHE A 1 84 ? -7.395 -11.156 -8.781 1 76.25 84 PHE A O 1
ATOM 654 N N . CYS A 1 85 ? -8.766 -10.242 -10.359 1 81.31 85 CYS A N 1
ATOM 655 C CA . CYS A 1 85 ? -8.266 -8.906 -10.039 1 81.31 85 CYS A CA 1
ATOM 656 C C . CYS A 1 85 ? -9.211 -8.18 -9.086 1 81.31 85 CYS A C 1
ATOM 658 O O . CYS A 1 85 ? -10.133 -8.781 -8.539 1 81.31 85 CYS A O 1
ATOM 660 N N . GLY A 1 86 ? -8.875 -6.938 -8.75 1 91.62 86 GLY A N 1
ATOM 661 C CA . GLY A 1 86 ? -9.656 -6.098 -7.859 1 91.62 86 GLY A CA 1
ATOM 662 C C . GLY A 1 86 ? -8.812 -5.391 -6.812 1 91.62 86 GLY A C 1
ATOM 663 O O . GLY A 1 86 ? -8.023 -6.027 -6.105 1 91.62 86 GLY A O 1
ATOM 664 N N . VAL A 1 87 ? -8.992 -4.125 -6.75 1 94.38 87 VAL A N 1
ATOM 665 C CA . VAL A 1 87 ? -8.266 -3.312 -5.781 1 94.38 87 VAL A CA 1
ATOM 666 C C . VAL A 1 87 ? -9.242 -2.449 -4.988 1 94.38 87 VAL A C 1
ATOM 668 O O . VAL A 1 87 ? -10.305 -2.088 -5.488 1 94.38 87 VAL A O 1
ATOM 671 N N . GLY A 1 88 ? -8.906 -2.256 -3.727 1 96.5 88 GLY A N 1
ATOM 672 C CA . GLY A 1 88 ? -9.727 -1.429 -2.85 1 96.5 88 GLY A CA 1
ATOM 673 C C . GLY A 1 88 ? -8.898 -0.543 -1.933 1 96.5 88 GLY A C 1
ATOM 674 O O . GLY A 1 88 ? -7.812 -0.929 -1.499 1 96.5 88 GLY A O 1
ATOM 675 N N . ILE A 1 89 ? -9.398 0.632 -1.725 1 97.69 89 ILE A N 1
ATOM 676 C CA . ILE A 1 89 ? -8.828 1.562 -0.753 1 97.69 89 ILE A CA 1
ATOM 677 C C . ILE A 1 89 ? -9.898 1.964 0.26 1 97.69 89 ILE A C 1
ATOM 679 O O . ILE A 1 89 ? -10.992 2.396 -0.118 1 97.69 89 ILE A O 1
ATOM 683 N N . PHE A 1 90 ? -9.602 1.777 1.499 1 97.94 90 PHE A N 1
ATOM 684 C CA . PHE A 1 90 ? -10.508 2.029 2.613 1 97.94 90 PHE A CA 1
ATOM 685 C C . PHE A 1 90 ? -9.969 3.145 3.504 1 97.94 90 PHE A C 1
ATOM 687 O O . PHE A 1 90 ? -8.859 3.053 4.023 1 97.94 90 PHE A O 1
ATOM 694 N N . VAL A 1 91 ? -10.812 4.148 3.689 1 98.31 91 VAL A N 1
ATOM 695 C CA . VAL A 1 91 ? -10.375 5.34 4.406 1 98.31 91 VAL A CA 1
ATOM 696 C C . VAL A 1 91 ? -11.133 5.449 5.73 1 98.31 91 VAL A C 1
ATOM 698 O O . VAL A 1 91 ? -12.359 5.465 5.75 1 98.31 91 VAL A O 1
ATOM 701 N N . SER A 1 92 ? -10.383 5.562 6.766 1 97.81 92 SER A N 1
ATOM 702 C CA . SER A 1 92 ? -10.945 5.637 8.109 1 97.81 92 SER A CA 1
ATOM 703 C C . SER A 1 92 ? -11.641 6.977 8.344 1 97.81 92 SER A C 1
ATOM 705 O O . SER A 1 92 ? -11.148 8.016 7.902 1 97.81 92 SER A O 1
ATOM 707 N N . PRO A 1 93 ? -12.719 7.004 9.164 1 96.94 93 PRO A N 1
ATOM 708 C CA . PRO A 1 93 ? -13.352 8.273 9.539 1 96.94 93 PRO A CA 1
ATOM 709 C C . PRO A 1 93 ? -12.453 9.148 10.406 1 96.94 93 PRO A C 1
ATOM 711 O O . PRO A 1 93 ? -12.641 10.367 10.469 1 96.94 93 PRO A O 1
ATOM 714 N N . ARG A 1 94 ? -11.461 8.562 10.984 1 94.38 94 ARG A N 1
ATOM 715 C CA . ARG A 1 94 ? -10.539 9.297 11.836 1 94.38 94 ARG A CA 1
ATOM 716 C C . ARG A 1 94 ? -9.781 10.359 11.039 1 94.38 94 ARG A C 1
ATOM 718 O O . ARG A 1 94 ? -9.344 11.367 11.594 1 94.38 94 ARG A O 1
ATOM 725 N N . LEU A 1 95 ? -9.641 10.078 9.789 1 95.75 95 LEU A N 1
ATOM 726 C CA . LEU A 1 95 ? -8.852 10.977 8.961 1 95.75 95 LEU A CA 1
ATOM 727 C C . LEU A 1 95 ? -9.609 12.266 8.672 1 95.75 95 LEU A C 1
ATOM 729 O O . LEU A 1 95 ? -9.008 13.281 8.32 1 95.75 95 LEU A O 1
ATOM 733 N N . GLN A 1 96 ? -10.969 12.266 8.82 1 96.38 96 GLN A N 1
ATOM 734 C CA . GLN A 1 96 ? -11.812 13.414 8.516 1 96.38 96 GLN A CA 1
ATOM 735 C C . GLN A 1 96 ? -11.422 14.055 7.188 1 96.38 96 GLN A C 1
ATOM 737 O O . GLN A 1 96 ? -11.219 15.266 7.109 1 96.38 96 GLN A O 1
ATOM 742 N N . ALA A 1 97 ? -11.305 13.219 6.18 1 96.94 97 ALA A N 1
ATOM 743 C CA . ALA A 1 97 ? -10.805 13.664 4.883 1 96.94 97 ALA A CA 1
ATOM 744 C C . ALA A 1 97 ? -11.938 13.844 3.883 1 96.94 97 ALA A C 1
ATOM 746 O O . ALA A 1 97 ? -12.938 13.117 3.939 1 96.94 97 ALA A O 1
ATOM 747 N N . GLU A 1 98 ? -11.805 14.828 3.045 1 96.38 98 GLU A N 1
ATOM 748 C CA . GLU A 1 98 ? -12.531 14.797 1.778 1 96.38 98 GLU A CA 1
ATOM 749 C C . GLU A 1 98 ? -11.883 13.82 0.796 1 96.38 98 GLU A C 1
ATOM 751 O O . GLU A 1 98 ? -10.68 13.906 0.537 1 96.38 98 GLU A O 1
ATOM 756 N N . VAL A 1 99 ? -12.695 12.93 0.266 1 96 99 VAL A N 1
ATOM 757 C CA . VAL A 1 99 ? -12.133 11.82 -0.504 1 96 99 VAL A CA 1
ATOM 758 C C . VAL A 1 99 ? -12.539 11.953 -1.97 1 96 99 VAL A C 1
ATOM 760 O O . VAL A 1 99 ? -13.719 12.125 -2.275 1 96 99 VAL A O 1
ATOM 763 N N . GLY A 1 100 ? -11.562 12.023 -2.846 1 93.5 100 GLY A N 1
ATOM 764 C CA . GLY A 1 100 ? -11.734 11.852 -4.277 1 93.5 100 GLY A CA 1
ATOM 765 C C . GLY A 1 100 ? -11.047 10.617 -4.82 1 93.5 100 GLY A C 1
ATOM 766 O O . GLY A 1 100 ? -10.117 10.094 -4.199 1 93.5 100 GLY A O 1
ATOM 767 N N . PHE A 1 101 ? -11.578 10.078 -5.934 1 93.12 101 PHE A N 1
ATOM 768 C CA . PHE A 1 101 ? -10.953 8.859 -6.449 1 93.12 101 PHE A CA 1
ATOM 769 C C . PHE A 1 101 ? -11.117 8.773 -7.961 1 93.12 101 PHE A C 1
ATOM 771 O O . PHE A 1 101 ? -11.961 9.453 -8.547 1 93.12 101 PHE A O 1
ATOM 778 N N . CYS A 1 102 ? -10.25 7.984 -8.547 1 91 102 CYS A N 1
ATOM 779 C CA . CYS A 1 102 ? -10.289 7.664 -9.977 1 91 102 CYS A CA 1
ATOM 780 C C . CYS A 1 102 ? -9.742 6.266 -10.234 1 91 102 CYS A C 1
ATOM 782 O O . CYS A 1 102 ? -8.641 5.938 -9.805 1 91 102 CYS A O 1
ATOM 784 N N . SER A 1 103 ? -10.562 5.484 -10.859 1 90.75 103 SER A N 1
ATOM 785 C CA . SER A 1 103 ? -10.07 4.211 -11.367 1 90.75 103 SER A CA 1
ATOM 786 C C . SER A 1 103 ? -9.445 4.379 -12.75 1 90.75 103 SER A C 1
ATOM 788 O O . SER A 1 103 ? -10.148 4.617 -13.734 1 90.75 103 SER A O 1
ATOM 790 N N . TRP A 1 104 ? -8.164 4.184 -12.812 1 86.5 104 TRP A N 1
ATOM 791 C CA . TRP A 1 104 ? -7.457 4.422 -14.07 1 86.5 104 TRP A CA 1
ATOM 792 C C . TRP A 1 104 ? -7.469 3.178 -14.953 1 86.5 104 TRP A C 1
ATOM 794 O O . TRP A 1 104 ? -7.566 3.275 -16.172 1 86.5 104 TRP A O 1
ATOM 804 N N . ILE A 1 105 ? -7.25 2.045 -14.391 1 84.81 105 ILE A N 1
ATOM 805 C CA . ILE A 1 105 ? -7.406 0.736 -15.016 1 84.81 105 ILE A CA 1
ATOM 806 C C . ILE A 1 105 ? -8.305 -0.143 -14.148 1 84.81 105 ILE A C 1
ATOM 808 O O . ILE A 1 105 ? -7.91 -0.558 -13.055 1 84.81 105 ILE A O 1
ATOM 812 N N . GLN A 1 106 ? -9.453 -0.456 -14.711 1 88.81 106 GLN A N 1
ATOM 813 C CA . GLN A 1 106 ? -10.461 -1.187 -13.953 1 88.81 106 GLN A CA 1
ATOM 814 C C . GLN A 1 106 ? -9.875 -2.461 -13.352 1 88.81 106 GLN A C 1
ATOM 816 O O . GLN A 1 106 ? -9.258 -3.26 -14.055 1 88.81 106 GLN A O 1
ATOM 821 N N . GLY A 1 107 ? -9.992 -2.531 -12.062 1 90 107 GLY A N 1
ATOM 822 C CA . GLY A 1 107 ? -9.57 -3.717 -11.336 1 90 107 GLY A CA 1
ATOM 823 C C . GLY A 1 107 ? -8.086 -3.74 -11.031 1 90 107 GLY A C 1
ATOM 824 O O . GLY A 1 107 ? -7.605 -4.629 -10.32 1 90 107 GLY A O 1
ATOM 825 N N . ARG A 1 108 ? -7.375 -2.709 -11.492 1 87.75 108 ARG A N 1
ATOM 826 C CA . ARG A 1 108 ? -5.926 -2.877 -11.422 1 87.75 108 ARG A CA 1
ATOM 827 C C . ARG A 1 108 ? -5.25 -1.619 -10.891 1 87.75 108 ARG A C 1
ATOM 829 O O . ARG A 1 108 ? -4.188 -1.692 -10.273 1 87.75 108 ARG A O 1
ATOM 836 N N . LEU A 1 109 ? -5.754 -0.5 -11.156 1 90.38 109 LEU A N 1
ATOM 837 C CA . LEU A 1 109 ? -5.102 0.75 -10.781 1 90.38 109 LEU A CA 1
ATOM 838 C C . LEU A 1 109 ? -6.117 1.754 -10.25 1 90.38 109 LEU A C 1
ATOM 840 O O . LEU A 1 109 ? -6.867 2.352 -11.023 1 90.38 109 LEU A O 1
ATOM 844 N N . LEU A 1 110 ? -6.098 1.962 -8.977 1 92.81 110 LEU A N 1
ATOM 845 C CA . LEU A 1 110 ? -7.039 2.832 -8.281 1 92.81 110 LEU A CA 1
ATOM 846 C C . LEU A 1 110 ? -6.301 3.943 -7.539 1 92.81 110 LEU A C 1
ATOM 848 O O . LEU A 1 110 ? -5.32 3.684 -6.836 1 92.81 110 LEU A O 1
ATOM 852 N N . HIS A 1 111 ? -6.738 5.16 -7.793 1 93.94 111 HIS A N 1
ATOM 853 C CA . HIS A 1 111 ? -6.207 6.336 -7.113 1 93.94 111 HIS A CA 1
ATOM 854 C C . HIS A 1 111 ? -7.25 6.949 -6.184 1 93.94 111 HIS A C 1
ATOM 856 O O . HIS A 1 111 ? -8.398 7.145 -6.574 1 93.94 111 HIS A O 1
ATOM 862 N N . VAL A 1 112 ? -6.859 7.215 -4.969 1 95.31 112 VAL A N 1
ATOM 863 C CA . VAL A 1 112 ? -7.699 7.93 -4.012 1 95.31 112 VAL A CA 1
ATOM 864 C C . VAL A 1 112 ? -6.918 9.094 -3.41 1 95.31 112 VAL A C 1
ATOM 866 O O . VAL A 1 112 ? -5.762 8.938 -3.014 1 95.31 112 VAL A O 1
ATOM 869 N N . ARG A 1 113 ? -7.578 10.258 -3.367 1 94.44 113 ARG A N 1
ATOM 870 C CA . ARG A 1 113 ? -7.031 11.422 -2.684 1 94.44 113 ARG A CA 1
ATOM 871 C C . ARG A 1 113 ? -7.785 11.703 -1.388 1 94.44 113 ARG A C 1
ATOM 873 O O . ARG A 1 113 ? -9.016 11.758 -1.379 1 94.44 113 ARG A O 1
ATOM 880 N N . CYS A 1 114 ? -7.035 11.812 -0.346 1 96.19 114 CYS A N 1
ATOM 881 C CA . CYS A 1 114 ? -7.586 12.219 0.941 1 96.19 114 CYS A CA 1
ATOM 882 C C . CYS A 1 114 ? -7.082 13.594 1.344 1 96.19 114 CYS A C 1
ATOM 884 O O . CYS A 1 114 ? -5.891 13.773 1.609 1 96.19 114 CYS A O 1
ATOM 886 N N . GLU A 1 115 ? -8 14.516 1.424 1 94.94 115 GLU A N 1
ATOM 887 C CA . GLU A 1 115 ? -7.633 15.867 1.832 1 94.94 115 GLU A CA 1
ATOM 888 C C . GLU A 1 115 ? -8.109 16.156 3.252 1 94.94 115 GLU A C 1
ATOM 890 O O . GLU A 1 115 ? -9.312 16.141 3.527 1 94.94 115 GLU A O 1
ATOM 895 N N . THR A 1 116 ? -7.125 16.406 4.109 1 94.69 116 THR A N 1
ATOM 896 C CA . THR A 1 116 ? -7.418 16.828 5.473 1 94.69 116 THR A CA 1
ATOM 897 C C . THR A 1 116 ? -6.992 18.266 5.699 1 94.69 116 THR A C 1
ATOM 899 O O . THR A 1 116 ? -6.477 18.922 4.785 1 94.69 116 THR A O 1
ATOM 902 N N . GLN A 1 117 ? -7.16 18.75 6.941 1 91.56 117 GLN A N 1
ATOM 903 C CA . GLN A 1 117 ? -6.719 20.109 7.281 1 91.56 117 GLN A CA 1
ATOM 904 C C . GLN A 1 117 ? -5.195 20.203 7.301 1 91.56 117 GLN A C 1
ATOM 906 O O . GLN A 1 117 ? -4.629 21.234 6.969 1 91.56 117 GLN A O 1
ATOM 911 N N . LYS A 1 118 ? -4.566 19.125 7.574 1 91.19 118 LYS A N 1
ATOM 912 C CA . LYS A 1 118 ? -3.127 19.172 7.809 1 91.19 118 LYS A CA 1
ATOM 913 C C . LYS A 1 118 ? -2.359 18.531 6.652 1 91.19 118 LYS A C 1
ATOM 915 O O . LYS A 1 118 ? -1.207 18.891 6.398 1 91.19 118 LYS A O 1
ATOM 920 N N . VAL A 1 119 ? -3.021 17.594 5.996 1 93.19 119 VAL A N 1
ATOM 921 C CA . VAL A 1 119 ? -2.258 16.828 5.02 1 93.19 119 VAL A CA 1
ATOM 922 C C . VAL A 1 119 ? -3.166 16.422 3.857 1 93.19 119 VAL A C 1
ATOM 924 O O . VAL A 1 119 ? -4.336 16.094 4.059 1 93.19 119 VAL A O 1
ATOM 927 N N . THR A 1 120 ? -2.66 16.562 2.654 1 93.62 120 THR A N 1
ATOM 928 C CA . THR A 1 120 ? -3.236 15.898 1.49 1 93.62 120 THR A CA 1
ATOM 929 C C . THR A 1 120 ? -2.43 14.656 1.123 1 93.62 120 THR A C 1
ATOM 931 O O . THR A 1 120 ? -1.214 14.734 0.939 1 93.62 120 THR A O 1
ATOM 934 N N . VAL A 1 121 ? -3.131 13.57 1.07 1 95.06 121 VAL A N 1
ATOM 935 C CA . VAL A 1 121 ? -2.443 12.328 0.729 1 95.06 121 VAL A CA 1
ATOM 936 C C . VAL A 1 121 ? -3.078 11.711 -0.515 1 95.06 121 VAL A C 1
ATOM 938 O O . VAL A 1 121 ? -4.297 11.531 -0.574 1 95.06 121 VAL A O 1
ATOM 941 N N . ASP A 1 122 ? -2.262 11.477 -1.514 1 94.12 122 ASP A N 1
ATOM 942 C CA . ASP A 1 122 ? -2.625 10.664 -2.672 1 94.12 122 ASP A CA 1
ATOM 943 C C . ASP A 1 122 ? -2.104 9.234 -2.529 1 94.12 122 ASP A C 1
ATOM 945 O O . ASP A 1 122 ? -0.902 9.023 -2.354 1 94.12 122 ASP A O 1
ATOM 949 N N . VAL A 1 123 ? -3.061 8.281 -2.602 1 95.88 123 VAL A N 1
ATOM 950 C CA . VAL A 1 123 ? -2.654 6.879 -2.566 1 95.88 123 VAL A CA 1
ATOM 951 C C . VAL A 1 123 ? -3.074 6.188 -3.861 1 95.88 123 VAL A C 1
ATOM 953 O O . VAL A 1 123 ? -4.152 6.453 -4.395 1 95.88 123 VAL A O 1
ATOM 956 N N . VAL A 1 124 ? -2.141 5.367 -4.371 1 93.94 124 VAL A N 1
ATOM 957 C CA . VAL A 1 124 ? -2.375 4.594 -5.59 1 93.94 124 VAL A CA 1
ATOM 958 C C . VAL A 1 124 ? -2.189 3.105 -5.301 1 93.94 124 VAL A C 1
ATOM 960 O O . VAL A 1 124 ? -1.151 2.693 -4.781 1 93.94 124 VAL A O 1
ATOM 963 N N . CYS A 1 125 ? -3.205 2.375 -5.586 1 94.56 125 CYS A N 1
ATOM 964 C CA . CYS A 1 125 ? -3.209 0.93 -5.395 1 94.56 125 CYS A CA 1
ATOM 965 C C . CYS A 1 125 ? -3.184 0.201 -6.734 1 94.56 125 CYS A C 1
ATOM 967 O O . CYS A 1 125 ? -4.109 0.334 -7.535 1 94.56 125 CYS A O 1
ATOM 969 N N . LEU A 1 126 ? -2.094 -0.585 -6.906 1 90.81 126 LEU A N 1
ATOM 970 C CA . LEU A 1 126 ? -1.877 -1.238 -8.195 1 90.81 126 LEU A CA 1
ATOM 971 C C . LEU A 1 126 ? -1.72 -2.744 -8.016 1 90.81 126 LEU A C 1
ATOM 973 O O . LEU A 1 126 ? -0.953 -3.199 -7.164 1 90.81 126 LEU A O 1
ATOM 977 N N . TYR A 1 127 ? -2.449 -3.463 -8.82 1 86.88 127 TYR A N 1
ATOM 978 C CA . TYR A 1 127 ? -2.32 -4.91 -8.93 1 86.88 127 TYR A CA 1
ATOM 979 C C . TYR A 1 127 ? -1.922 -5.312 -10.344 1 86.88 127 TYR A C 1
ATOM 981 O O . TYR A 1 127 ? -2.609 -4.969 -11.312 1 86.88 127 TYR A O 1
ATOM 989 N N . GLN A 1 128 ? -0.659 -5.969 -10.398 1 75.12 128 GLN A N 1
ATOM 990 C CA . GLN A 1 128 ? -0.156 -6.398 -11.695 1 75.12 128 GLN A CA 1
ATOM 991 C C . GLN A 1 128 ? -0.705 -7.773 -12.07 1 75.12 128 GLN A C 1
ATOM 993 O O . GLN A 1 128 ? -1.025 -8.578 -11.195 1 75.12 128 GLN A O 1
ATOM 998 N N . TRP A 1 129 ? -0.938 -8.086 -13.32 1 60.09 129 TRP A N 1
ATOM 999 C CA . TRP A 1 129 ? -1.474 -9.32 -13.891 1 60.09 129 TRP A CA 1
ATOM 1000 C C . TRP A 1 129 ? -0.727 -10.539 -13.359 1 60.09 129 TRP A C 1
ATOM 1002 O O . TRP A 1 129 ? 0.495 -10.5 -13.195 1 60.09 129 TRP A O 1
ATOM 1012 N N . ALA A 1 130 ? -1.483 -11.312 -12.578 1 51.12 130 ALA A N 1
ATOM 1013 C CA . ALA A 1 130 ? -0.987 -12.617 -12.148 1 51.12 130 ALA A CA 1
ATOM 1014 C C . ALA A 1 130 ? -0.353 -13.375 -13.312 1 51.12 130 ALA A C 1
ATOM 1016 O O . ALA A 1 130 ? -0.789 -13.242 -14.461 1 51.12 130 ALA A O 1
ATOM 1017 N N . VAL A 1 131 ? 0.944 -13.445 -13.234 1 48.56 131 VAL A N 1
ATOM 1018 C CA . VAL A 1 131 ? 1.645 -14.297 -14.188 1 48.56 131 VAL A CA 1
ATOM 1019 C C . VAL A 1 131 ? 1.129 -15.734 -14.078 1 48.56 131 VAL A C 1
ATOM 1021 O O . VAL A 1 131 ? 0.891 -16.234 -12.977 1 48.56 131 VAL A O 1
ATOM 1024 N N . ASP A 1 132 ? 0.444 -16.156 -15.102 1 47.84 132 ASP A N 1
ATOM 1025 C CA . ASP A 1 132 ? 0.188 -17.594 -15.219 1 47.84 132 ASP A CA 1
ATOM 1026 C C . ASP A 1 132 ? 1.47 -18.391 -15.016 1 47.84 132 ASP A C 1
ATOM 1028 O O . ASP A 1 132 ? 2.322 -18.453 -15.898 1 47.84 132 ASP A O 1
ATOM 1032 N N . GLU A 1 133 ? 1.669 -18.75 -13.734 1 48.78 133 GLU A N 1
ATOM 1033 C CA . GLU A 1 133 ? 2.865 -19.516 -13.391 1 48.78 133 GLU A CA 1
ATOM 1034 C C . GLU A 1 133 ? 3.078 -20.672 -14.367 1 48.78 133 GLU A C 1
ATOM 1036 O O . GLU A 1 133 ? 4.191 -21.188 -14.492 1 48.78 133 GLU A O 1
ATOM 1041 N N . ARG A 1 134 ? 2.031 -21.109 -15.109 1 51.03 134 ARG A N 1
ATOM 1042 C CA . ARG A 1 134 ? 2.125 -22.25 -16.016 1 51.03 134 ARG A CA 1
ATOM 1043 C C . ARG A 1 134 ? 2.777 -21.844 -17.344 1 51.03 134 ARG A C 1
ATOM 1045 O O . ARG A 1 134 ? 3.135 -22.703 -18.141 1 51.03 134 ARG A O 1
ATOM 1052 N N . GLN A 1 135 ? 2.816 -20.641 -17.547 1 55.19 135 GLN A N 1
ATOM 1053 C CA . GLN A 1 135 ? 3.439 -20.188 -18.781 1 55.19 135 GLN A CA 1
ATOM 1054 C C . GLN A 1 135 ? 4.508 -19.141 -18.516 1 55.19 135 GLN A C 1
ATOM 1056 O O . GLN A 1 135 ? 4.363 -17.984 -18.938 1 55.19 135 GLN A O 1
ATOM 1061 N N . PRO A 1 136 ? 5.516 -19.578 -17.922 1 54.19 136 PRO A N 1
ATOM 1062 C CA . PRO A 1 136 ? 6.516 -18.641 -17.406 1 54.19 136 PRO A CA 1
ATOM 1063 C C . PRO A 1 136 ? 7.055 -17.703 -18.484 1 54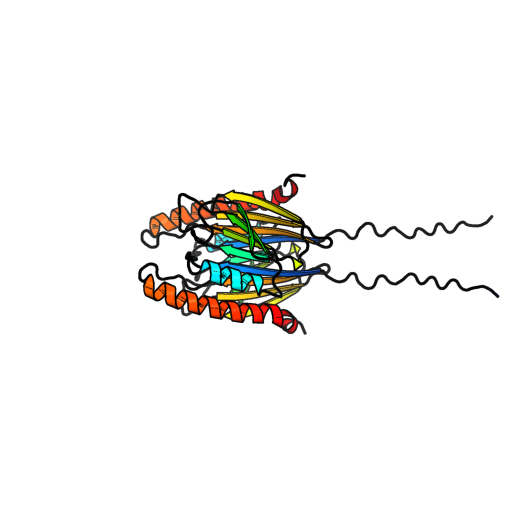.19 136 PRO A C 1
ATOM 1065 O O . PRO A 1 136 ? 7.262 -16.516 -18.234 1 54.19 136 PRO A O 1
ATOM 1068 N N . ALA A 1 137 ? 7.25 -18.312 -19.656 1 56.34 137 ALA A N 1
ATOM 1069 C CA . ALA A 1 137 ? 7.852 -17.516 -20.719 1 56.34 137 ALA A CA 1
ATOM 1070 C C . ALA A 1 137 ? 6.914 -16.391 -21.172 1 56.34 137 ALA A C 1
ATOM 1072 O O . ALA A 1 137 ? 7.344 -15.258 -21.375 1 56.34 137 ALA A O 1
ATOM 1073 N N . VAL A 1 138 ? 5.695 -16.734 -21.484 1 55.25 138 VAL A N 1
ATOM 1074 C CA . VAL A 1 138 ? 4.68 -15.781 -21.906 1 55.25 138 VAL A CA 1
ATOM 1075 C C . VAL A 1 138 ? 4.449 -14.75 -20.812 1 55.25 138 VAL A C 1
ATOM 1077 O O . VAL A 1 138 ? 4.293 -13.562 -21.094 1 55.25 138 VAL A O 1
ATOM 1080 N N . ASN A 1 139 ? 4.703 -15.18 -19.625 1 57.06 139 ASN A N 1
ATOM 1081 C CA . ASN A 1 139 ? 4.473 -14.336 -18.453 1 57.06 139 ASN A CA 1
ATOM 1082 C C . ASN A 1 139 ? 5.547 -13.266 -18.312 1 57.06 139 ASN A C 1
ATOM 1084 O O . ASN A 1 139 ? 5.242 -12.109 -18 1 57.06 139 ASN A O 1
ATOM 1088 N N . GLU A 1 140 ? 6.719 -13.75 -18.625 1 56.66 140 GLU A N 1
ATOM 1089 C CA . GLU A 1 140 ? 7.816 -12.805 -18.453 1 56.66 140 GLU A CA 1
ATOM 1090 C C . GLU A 1 140 ? 7.715 -11.648 -19.453 1 56.66 140 GLU A C 1
ATOM 1092 O O . GLU A 1 140 ? 7.918 -10.492 -19.094 1 56.66 140 GLU A O 1
ATOM 1097 N N . GLY A 1 141 ? 7.453 -12.031 -20.703 1 58.91 141 GLY A N 1
ATOM 1098 C CA . GLY A 1 141 ? 7.293 -10.984 -21.703 1 58.91 141 GLY A CA 1
ATOM 1099 C C . GLY A 1 141 ? 6.152 -10.031 -21.391 1 58.91 141 GLY A C 1
ATOM 1100 O O . GLY A 1 141 ? 6.32 -8.812 -21.469 1 58.91 141 GLY A O 1
ATOM 1101 N N . ARG A 1 142 ? 5.137 -10.57 -21.062 1 61.34 142 ARG A N 1
ATOM 1102 C CA . ARG A 1 142 ? 3.947 -9.781 -20.766 1 61.34 142 ARG A CA 1
ATOM 1103 C C . ARG A 1 142 ? 4.148 -8.953 -19.5 1 61.34 142 ARG A C 1
ATOM 1105 O O . ARG A 1 142 ? 3.732 -7.797 -19.438 1 61.34 142 ARG A O 1
ATOM 1112 N N . ARG A 1 143 ? 4.902 -9.523 -18.672 1 60.62 143 ARG A N 1
ATOM 1113 C CA . ARG A 1 143 ? 5.156 -8.828 -17.422 1 60.62 143 ARG A CA 1
ATOM 1114 C C . ARG A 1 143 ? 5.941 -7.543 -17.656 1 60.62 143 ARG A C 1
ATOM 1116 O O . ARG A 1 143 ? 5.617 -6.5 -17.078 1 60.62 143 ARG A O 1
ATOM 1123 N N . GLN A 1 144 ? 6.934 -7.762 -18.484 1 61.41 144 GLN A N 1
ATOM 1124 C CA . GLN A 1 144 ? 7.758 -6.59 -18.766 1 61.41 144 GLN A CA 1
ATOM 1125 C C . GLN A 1 144 ? 6.934 -5.477 -19.406 1 61.41 144 GLN A C 1
ATOM 1127 O O . GLN A 1 144 ? 7.082 -4.305 -19.047 1 61.41 144 GLN A O 1
ATOM 1132 N N . GLN A 1 145 ? 6.145 -5.938 -20.281 1 63.28 145 GLN A N 1
ATOM 1133 C CA . GLN A 1 145 ? 5.305 -4.957 -20.969 1 63.28 145 GLN A CA 1
ATOM 1134 C C . GLN A 1 145 ? 4.301 -4.328 -20 1 63.28 145 GLN A C 1
ATOM 1136 O O . GLN A 1 145 ? 4.082 -3.117 -20.016 1 63.28 145 GLN A O 1
ATOM 1141 N N . ASP A 1 146 ? 3.783 -5.105 -19.219 1 63.97 146 ASP A N 1
ATOM 1142 C CA . ASP A 1 146 ? 2.807 -4.613 -18.25 1 63.97 146 ASP A CA 1
ATOM 1143 C C . ASP A 1 146 ? 3.459 -3.668 -17.234 1 63.97 146 ASP A C 1
ATOM 1145 O O . ASP A 1 146 ? 2.893 -2.627 -16.906 1 63.97 146 ASP A O 1
ATOM 1149 N N . PHE A 1 147 ? 4.602 -4.031 -16.922 1 62.59 147 PHE A N 1
ATOM 1150 C CA . PHE A 1 147 ? 5.352 -3.18 -16.016 1 62.59 147 PHE A CA 1
ATOM 1151 C C . PHE A 1 147 ? 5.531 -1.784 -16.594 1 62.59 147 PHE A C 1
ATOM 1153 O O . PHE A 1 147 ? 5.289 -0.784 -15.914 1 62.59 147 PHE A O 1
ATOM 1160 N N . MET A 1 148 ? 5.863 -1.808 -17.797 1 63.28 148 MET A N 1
ATOM 1161 C CA . MET A 1 148 ? 6.141 -0.523 -18.438 1 63.28 148 MET A CA 1
ATOM 1162 C C . MET A 1 148 ? 4.867 0.31 -18.562 1 63.28 148 MET A C 1
ATOM 1164 O O . MET A 1 148 ? 4.898 1.527 -18.375 1 63.28 148 MET A O 1
ATOM 1168 N N . GLN A 1 149 ? 3.836 -0.341 -18.812 1 64.56 149 GLN A N 1
ATOM 1169 C CA . GLN A 1 149 ? 2.564 0.362 -18.953 1 64.56 149 GLN A CA 1
ATOM 1170 C C . GLN A 1 149 ? 2.102 0.913 -17.594 1 64.56 149 GLN A C 1
ATOM 1172 O O . GLN A 1 149 ? 1.642 2.053 -17.516 1 64.56 149 GLN A O 1
ATOM 1177 N N . ILE A 1 150 ? 2.225 0.172 -16.656 1 64.31 150 ILE A N 1
ATOM 1178 C CA . ILE A 1 150 ? 1.78 0.579 -15.328 1 64.31 150 ILE A CA 1
ATOM 1179 C C . ILE A 1 150 ? 2.648 1.729 -14.828 1 64.31 150 ILE A C 1
ATOM 1181 O O . ILE A 1 150 ? 2.145 2.68 -14.227 1 64.31 150 ILE A O 1
ATOM 1185 N N . LEU A 1 151 ? 3.855 1.564 -15.195 1 63.12 151 LEU A N 1
ATOM 1186 C CA . LEU A 1 151 ? 4.773 2.635 -14.82 1 63.12 151 LEU A CA 1
ATOM 1187 C C . LEU A 1 151 ? 4.344 3.961 -15.438 1 63.12 151 LEU A C 1
ATOM 1189 O O . LEU A 1 151 ? 4.355 4.996 -14.766 1 63.12 151 LEU A O 1
ATOM 1193 N N . GLN A 1 152 ? 3.992 3.865 -16.625 1 65.69 152 GLN A N 1
ATOM 1194 C CA . GLN A 1 152 ? 3.594 5.074 -17.344 1 65.69 152 GLN A CA 1
ATOM 1195 C C . GLN A 1 152 ? 2.305 5.652 -16.766 1 65.69 152 GLN A C 1
ATOM 1197 O O . GLN A 1 152 ? 2.201 6.863 -16.562 1 65.69 152 GLN A O 1
ATOM 1202 N N . VAL A 1 153 ? 1.438 4.871 -16.484 1 65.56 153 VAL A N 1
ATOM 1203 C CA . VAL A 1 153 ? 0.142 5.316 -15.984 1 65.56 153 VAL A CA 1
ATOM 1204 C C . VAL A 1 153 ? 0.302 5.891 -14.578 1 65.56 153 VAL A C 1
ATOM 1206 O O . VAL A 1 153 ? -0.277 6.93 -14.258 1 65.56 153 VAL A O 1
ATOM 1209 N N . ASN A 1 154 ? 1.112 5.219 -13.859 1 65.44 154 ASN A N 1
ATOM 1210 C CA . ASN A 1 154 ? 1.335 5.711 -12.508 1 65.44 154 ASN A CA 1
ATOM 1211 C C . ASN A 1 154 ? 1.919 7.121 -12.516 1 65.44 154 ASN A C 1
ATOM 1213 O O . ASN A 1 154 ? 1.519 7.969 -11.711 1 65.44 154 ASN A O 1
ATOM 1217 N N . GLN A 1 155 ? 2.85 7.312 -13.367 1 64.94 155 GLN A N 1
ATOM 1218 C CA . GLN A 1 155 ? 3.43 8.648 -13.477 1 64.94 155 GLN A CA 1
ATOM 1219 C C . GLN A 1 155 ? 2.365 9.688 -13.828 1 64.94 155 GLN A C 1
ATOM 1221 O O . GLN A 1 155 ? 2.359 10.789 -13.281 1 64.94 155 GLN A O 1
ATOM 1226 N N . LEU A 1 156 ? 1.511 9.188 -14.617 1 62.81 156 LEU A N 1
ATOM 1227 C CA . LEU A 1 156 ? 0.431 10.078 -15.023 1 62.81 156 LEU A CA 1
ATOM 1228 C C . LEU A 1 156 ? -0.519 10.352 -13.859 1 62.81 156 LEU A C 1
ATOM 1230 O O . LEU A 1 156 ? -0.961 11.484 -13.664 1 62.81 156 LEU A O 1
ATOM 1234 N N . VAL A 1 157 ? -0.771 9.344 -13.156 1 68.25 157 VAL A N 1
ATOM 1235 C CA . VAL A 1 157 ? -1.701 9.453 -12.039 1 68.25 157 VAL A CA 1
ATOM 1236 C C . VAL A 1 157 ? -1.131 10.391 -10.977 1 68.25 157 VAL A C 1
ATOM 1238 O O . VAL A 1 157 ? -1.816 11.312 -10.523 1 68.25 157 VAL A O 1
ATOM 1241 N N . LEU A 1 158 ? 0.091 10.219 -10.742 1 70.62 158 LEU A N 1
ATOM 1242 C CA . LEU A 1 158 ? 0.679 10.977 -9.641 1 70.62 158 LEU A CA 1
ATOM 1243 C C . LEU A 1 158 ? 0.969 12.406 -10.062 1 70.62 158 LEU A C 1
ATOM 1245 O O . LEU A 1 158 ? 0.961 13.32 -9.227 1 70.62 158 LEU A O 1
ATOM 1249 N N . LEU A 1 159 ? 1.188 12.562 -11.359 1 62.91 159 LEU A N 1
ATOM 1250 C CA . LEU A 1 159 ? 1.417 13.906 -11.875 1 62.91 159 LEU A CA 1
ATOM 1251 C C . LEU A 1 159 ? 0.102 14.664 -12.023 1 62.91 159 LEU A C 1
ATOM 1253 O O . LEU A 1 159 ? 0.075 15.891 -11.93 1 62.91 159 LEU A O 1
ATOM 1257 N N . ASN A 1 160 ? -0.971 13.914 -12.289 1 56.97 160 ASN A N 1
ATOM 1258 C CA . ASN A 1 160 ? -2.242 14.562 -12.578 1 56.97 160 ASN A CA 1
ATOM 1259 C C . ASN A 1 160 ? -3.17 14.562 -11.367 1 56.97 160 ASN A C 1
ATOM 1261 O O . ASN A 1 160 ? -4.383 14.727 -11.508 1 56.97 160 ASN A O 1
ATOM 1265 N N . THR A 1 161 ? -2.771 14.055 -10.273 1 56.94 161 THR A N 1
ATOM 1266 C CA . THR A 1 161 ? -3.658 14.039 -9.117 1 56.94 161 THR A CA 1
ATOM 1267 C C . THR A 1 161 ? -4.199 15.438 -8.828 1 56.94 161 THR A C 1
ATOM 1269 O O . THR A 1 161 ? -5.109 15.602 -8.016 1 56.94 161 THR A O 1
ATOM 1272 N N . TRP A 1 162 ? -3.711 16.469 -9.266 1 48.31 162 TRP A N 1
ATOM 1273 C CA . TRP A 1 162 ? -4.262 17.781 -8.992 1 48.31 162 TRP A CA 1
ATOM 1274 C C . TRP A 1 162 ? -5.625 17.953 -9.648 1 48.31 162 TRP A C 1
ATOM 1276 O O . TRP A 1 162 ? -6.496 18.656 -9.109 1 48.31 162 TRP A O 1
ATOM 1286 N N . SER A 1 163 ? -5.785 17.328 -10.742 1 42.88 163 SER A N 1
ATOM 1287 C CA . SER A 1 163 ? -6.984 17.719 -11.477 1 42.88 163 SER A CA 1
ATOM 1288 C C . SER A 1 163 ? -8.227 17.062 -10.891 1 42.88 163 SER A C 1
ATOM 1290 O O . SER A 1 163 ? -9.32 17.172 -11.453 1 42.88 163 SER A O 1
ATOM 1292 N N . LEU A 1 164 ? -8.117 16.203 -10 1 40.59 164 LEU A N 1
ATOM 1293 C CA . LEU A 1 164 ? -9.367 15.664 -9.492 1 40.59 164 LEU A CA 1
ATOM 1294 C C . LEU A 1 164 ? -10.164 16.734 -8.75 1 40.59 164 LEU A C 1
ATOM 1296 O O . LEU A 1 164 ? -11.227 16.453 -8.195 1 40.59 164 LEU A O 1
ATOM 1300 N N . SER A 1 165 ? -9.711 17.641 -7.91 1 31.92 165 SER A N 1
ATOM 1301 C CA . SER A 1 165 ? -10.523 18.562 -7.125 1 31.92 165 SER A CA 1
ATOM 1302 C C . SER A 1 165 ? -11.609 19.219 -7.98 1 31.92 165 SER A C 1
ATOM 1304 O O . SER A 1 165 ? -12.773 19.234 -7.59 1 31.92 165 SER A O 1
ATOM 1306 N N . ARG A 1 166 ? -11.25 20.312 -8.617 1 28.19 166 ARG A N 1
ATOM 1307 C CA . ARG A 1 166 ? -12.117 21.469 -8.703 1 28.19 166 ARG A CA 1
ATOM 1308 C C . ARG A 1 166 ? -13.281 21.234 -9.656 1 28.19 166 ARG A C 1
ATOM 1310 O O . ARG A 1 166 ? -13.133 20.516 -10.656 1 28.19 166 ARG A O 1
ATOM 1317 N N . MET B 1 1 ? 5.879 63.062 16.797 1 30.75 1 MET B N 1
ATOM 1318 C CA . MET B 1 1 ? 5.762 62.156 15.648 1 30.75 1 MET B CA 1
ATOM 1319 C C . MET B 1 1 ? 5.766 60.688 16.094 1 30.75 1 MET B C 1
ATOM 1321 O O . MET B 1 1 ? 6.75 60.219 16.672 1 30.75 1 MET B O 1
ATOM 1325 N N . GLN B 1 2 ? 4.609 60.094 16.578 1 34.09 2 GLN B N 1
ATOM 1326 C CA . GLN B 1 2 ? 4.387 58.781 17.125 1 34.09 2 GLN B CA 1
ATOM 1327 C C . GLN B 1 2 ? 4.648 57.688 16.078 1 34.09 2 GLN B C 1
ATOM 1329 O O . GLN B 1 2 ? 4.051 57.719 15.008 1 34.09 2 GLN B O 1
ATOM 1334 N N . THR B 1 3 ? 5.879 57.094 15.977 1 37.31 3 THR B N 1
ATOM 1335 C CA . THR B 1 3 ? 6.246 55.969 15.133 1 37.31 3 THR B CA 1
ATOM 1336 C C . THR B 1 3 ? 5.285 54.812 15.344 1 37.31 3 THR B C 1
ATOM 1338 O O . THR B 1 3 ? 5.109 54.344 16.469 1 37.31 3 THR B O 1
ATOM 1341 N N . GLY B 1 4 ? 4.129 54.781 14.648 1 35.44 4 GLY B N 1
ATOM 1342 C CA . GLY B 1 4 ? 3.236 53.625 14.586 1 35.44 4 GLY B CA 1
ATOM 1343 C C . GLY B 1 4 ? 3.959 52.312 14.297 1 35.44 4 GLY B C 1
ATOM 1344 O O . GLY B 1 4 ? 4.625 52.188 13.266 1 35.44 4 GLY B O 1
ATOM 1345 N N . VAL B 1 5 ? 4.516 51.656 15.289 1 38.97 5 VAL B N 1
ATOM 1346 C CA . VAL B 1 5 ? 4.984 50.281 15.148 1 38.97 5 VAL B CA 1
ATOM 1347 C C . VAL B 1 5 ? 3.9 49.438 14.484 1 38.97 5 VAL B C 1
ATOM 1349 O O . VAL B 1 5 ? 2.789 49.312 15.008 1 38.97 5 VAL B O 1
ATOM 1352 N N . THR B 1 6 ? 3.748 49.562 13.141 1 38.03 6 THR B N 1
ATOM 1353 C CA . THR B 1 6 ? 2.943 48.562 12.484 1 38.03 6 THR B CA 1
ATOM 1354 C C . THR B 1 6 ? 3.379 47.156 12.922 1 38.03 6 THR B C 1
ATOM 1356 O O . THR B 1 6 ? 4.547 46.781 12.773 1 38.03 6 THR B O 1
ATOM 1359 N N . ASP B 1 7 ? 2.82 46.625 13.969 1 36.09 7 ASP B N 1
ATOM 1360 C CA . ASP B 1 7 ? 2.918 45.219 14.336 1 36.09 7 ASP B CA 1
ATOM 1361 C C . ASP B 1 7 ? 2.734 44.312 13.109 1 36.09 7 ASP B C 1
ATOM 1363 O O . ASP B 1 7 ? 1.646 44.25 12.539 1 36.09 7 ASP B O 1
ATOM 1367 N N . THR B 1 8 ? 3.682 44.344 12.133 1 39.66 8 THR B N 1
ATOM 1368 C CA . THR B 1 8 ? 3.686 43.312 11.094 1 39.66 8 THR B CA 1
ATOM 1369 C C . THR B 1 8 ? 3.514 41.938 11.695 1 39.66 8 THR B C 1
ATOM 1371 O O . THR B 1 8 ? 4.496 41.219 11.914 1 39.66 8 THR B O 1
ATOM 1374 N N . SER B 1 9 ? 2.795 41.844 12.773 1 39.75 9 SER B N 1
ATOM 1375 C CA . SER B 1 9 ? 2.516 40.438 13.023 1 39.75 9 SER B CA 1
ATOM 1376 C C . SER B 1 9 ? 2.275 39.688 11.719 1 39.75 9 SER B C 1
ATOM 1378 O O . SER B 1 9 ? 1.342 40 10.977 1 39.75 9 SER B O 1
ATOM 1380 N N . ALA B 1 10 ? 3.318 39.406 10.961 1 38.84 10 ALA B N 1
ATOM 1381 C CA . ALA B 1 10 ? 3.34 38.469 9.82 1 38.84 10 ALA B CA 1
ATOM 1382 C C . ALA B 1 10 ? 2.25 37.438 9.945 1 38.84 10 ALA B C 1
ATOM 1384 O O . ALA B 1 10 ? 2.203 36.688 10.93 1 38.84 10 ALA B O 1
ATOM 1385 N N . LEU B 1 11 ? 1.062 37.688 9.594 1 40.47 11 LEU B N 1
ATOM 1386 C CA . LEU B 1 11 ? 0.041 36.656 9.359 1 40.47 11 LEU B CA 1
ATOM 1387 C C . LEU B 1 11 ? 0.67 35.375 8.891 1 40.47 11 LEU B C 1
ATOM 1389 O O . LEU B 1 11 ? 1.384 35.344 7.883 1 40.47 11 LEU B O 1
ATOM 1393 N N . GLN B 1 12 ? 1.359 34.562 9.766 1 40.66 12 GLN B N 1
ATOM 1394 C CA . GLN B 1 12 ? 1.766 33.25 9.336 1 40.66 12 GLN B CA 1
ATOM 1395 C C . GLN B 1 12 ? 0.804 32.688 8.289 1 40.66 12 GLN B C 1
ATOM 1397 O O . GLN B 1 12 ? -0.4 32.562 8.539 1 40.66 12 GLN B O 1
ATOM 1402 N N . GLY B 1 13 ? 0.866 33 7.066 1 44.81 13 GLY B N 1
ATOM 1403 C CA . GLY B 1 13 ? 0.046 32.406 6.023 1 44.81 13 GLY B CA 1
ATOM 1404 C C . GLY B 1 13 ? -0.418 31 6.363 1 44.81 13 GLY B C 1
ATOM 1405 O O . GLY B 1 13 ? 0.096 30.391 7.297 1 44.81 13 GLY B O 1
ATOM 1406 N N . PRO B 1 14 ? -1.718 30.609 6.137 1 48.53 14 PRO B N 1
ATOM 1407 C CA . PRO B 1 14 ? -2.23 29.281 6.492 1 48.53 14 PRO B CA 1
ATOM 1408 C C . PRO B 1 14 ? -1.188 28.172 6.316 1 48.53 14 PRO B C 1
ATOM 1410 O O . PRO B 1 14 ? -0.336 28.266 5.43 1 48.53 14 PRO B O 1
ATOM 1413 N N . ALA B 1 15 ? -0.655 27.656 7.402 1 57.16 15 ALA B N 1
ATOM 1414 C CA . ALA B 1 15 ? 0.331 26.578 7.41 1 57.16 15 ALA B CA 1
ATOM 1415 C C . ALA B 1 15 ? 0.159 25.672 6.195 1 57.16 15 ALA B C 1
ATOM 1417 O O . ALA B 1 15 ? -0.962 25.281 5.859 1 57.16 15 ALA B O 1
ATOM 1418 N N . GLU B 1 16 ? 1.011 25.719 5.195 1 73.88 16 GLU B N 1
ATOM 1419 C CA . GLU B 1 16 ? 0.996 24.922 3.973 1 73.88 16 GLU B CA 1
ATOM 1420 C C . GLU B 1 16 ? 0.786 23.453 4.281 1 73.88 16 GLU B C 1
ATOM 1422 O O . GLU B 1 16 ? 1.494 22.875 5.113 1 73.88 16 GLU B O 1
ATOM 1427 N N . ARG B 1 17 ? -0.365 22.891 3.877 1 82.25 17 ARG B N 1
ATOM 1428 C CA . ARG B 1 17 ? -0.684 21.469 4.02 1 82.25 17 ARG B CA 1
ATOM 1429 C C . ARG B 1 17 ? 0.435 20.594 3.461 1 82.25 17 ARG B C 1
ATOM 1431 O O . ARG B 1 17 ? 0.987 20.891 2.398 1 82.25 17 ARG B O 1
ATOM 1438 N N . ALA B 1 18 ? 0.821 19.656 4.328 1 88.31 18 ALA B N 1
ATOM 1439 C CA . ALA B 1 18 ? 1.761 18.672 3.797 1 88.31 18 ALA B CA 1
ATOM 1440 C C . ALA B 1 18 ? 1.122 17.859 2.678 1 88.31 18 ALA B C 1
ATOM 1442 O O . ALA B 1 18 ? -0.087 17.625 2.688 1 88.31 18 ALA B O 1
ATOM 1443 N N . ARG B 1 19 ? 1.907 17.516 1.671 1 91.19 19 ARG B N 1
ATOM 1444 C CA . ARG B 1 19 ? 1.457 16.641 0.595 1 91.19 19 ARG B CA 1
ATOM 1445 C C . ARG B 1 19 ? 2.27 15.344 0.562 1 91.19 19 ARG B C 1
ATOM 1447 O O . ARG B 1 19 ? 3.496 15.375 0.681 1 91.19 19 ARG B O 1
ATOM 1454 N N . LEU B 1 20 ? 1.553 14.273 0.5 1 94.44 20 LEU B N 1
ATOM 1455 C CA . LEU B 1 20 ? 2.174 12.961 0.453 1 94.44 20 LEU B CA 1
ATOM 1456 C C . LEU B 1 20 ? 1.59 12.125 -0.679 1 94.44 20 LEU B C 1
ATOM 1458 O O . LEU B 1 20 ? 0.374 12.109 -0.884 1 94.44 20 LEU B O 1
ATOM 1462 N N . LYS B 1 21 ? 2.461 11.484 -1.452 1 94.69 21 LYS B N 1
ATOM 1463 C CA . LYS B 1 21 ? 2.061 10.562 -2.508 1 94.69 21 LYS B CA 1
ATOM 1464 C C . LYS B 1 21 ? 2.631 9.164 -2.264 1 94.69 21 LYS B C 1
ATOM 1466 O O . LYS B 1 21 ? 3.85 8.977 -2.264 1 94.69 21 LYS B O 1
ATOM 1471 N N . ILE B 1 22 ? 1.716 8.188 -2.094 1 95.81 22 ILE B N 1
ATOM 1472 C CA . ILE B 1 22 ? 2.111 6.832 -1.716 1 95.81 22 ILE B CA 1
ATOM 1473 C C . ILE B 1 22 ? 1.544 5.832 -2.717 1 95.81 22 ILE B C 1
ATOM 1475 O O . ILE B 1 22 ? 0.346 5.848 -3.012 1 95.81 22 ILE B O 1
ATOM 1479 N N . LEU B 1 23 ? 2.422 4.973 -3.18 1 93.88 23 LEU B N 1
ATOM 1480 C CA . LEU B 1 23 ? 2.053 3.949 -4.156 1 93.88 23 LEU B CA 1
ATOM 1481 C C . LEU B 1 23 ? 2.277 2.553 -3.588 1 93.88 23 LEU B C 1
ATOM 1483 O O . LEU B 1 23 ? 3.289 2.299 -2.93 1 93.88 23 LEU B O 1
ATOM 1487 N N . THR B 1 24 ? 1.313 1.663 -3.818 1 94.12 24 THR B N 1
ATOM 1488 C CA . THR B 1 24 ? 1.559 0.246 -3.57 1 94.12 24 THR B CA 1
ATOM 1489 C C . THR B 1 24 ? 1.406 -0.562 -4.855 1 94.12 24 THR B C 1
ATOM 1491 O O . THR B 1 24 ? 0.581 -0.232 -5.707 1 94.12 24 THR B O 1
ATOM 1494 N N . TYR B 1 25 ? 2.186 -1.59 -4.867 1 89.12 25 TYR B N 1
ATOM 1495 C CA . TYR B 1 25 ? 2.287 -2.355 -6.102 1 89.12 25 TYR B CA 1
ATOM 1496 C C . TYR B 1 25 ? 2.531 -3.832 -5.812 1 89.12 25 TYR B C 1
ATOM 1498 O O . TYR B 1 25 ? 3.572 -4.199 -5.266 1 89.12 25 TYR B O 1
ATOM 1506 N N . ASN B 1 26 ? 1.52 -4.625 -6.133 1 88.06 26 ASN B N 1
ATOM 1507 C CA . ASN B 1 26 ? 1.837 -6.043 -6.273 1 88.06 26 ASN B CA 1
ATOM 1508 C C . ASN B 1 26 ? 2.504 -6.34 -7.613 1 88.06 26 ASN B C 1
ATOM 1510 O O . ASN B 1 26 ? 1.849 -6.309 -8.656 1 88.06 26 ASN B O 1
ATOM 1514 N N . ILE B 1 27 ? 3.76 -6.734 -7.504 1 83.5 27 ILE B N 1
ATOM 1515 C CA . ILE B 1 27 ? 4.531 -6.746 -8.742 1 83.5 27 ILE B CA 1
ATOM 1516 C C . ILE B 1 27 ? 4.551 -8.156 -9.32 1 83.5 27 ILE B C 1
ATOM 1518 O O . ILE B 1 27 ? 5.027 -8.367 -10.438 1 83.5 27 ILE B O 1
ATOM 1522 N N . GLY B 1 28 ? 3.988 -9.094 -8.641 1 79.19 28 GLY B N 1
ATOM 1523 C CA . GLY B 1 28 ? 3.84 -10.445 -9.156 1 79.19 28 GLY B CA 1
ATOM 1524 C C . GLY B 1 28 ? 5.168 -11.156 -9.352 1 79.19 28 GLY B C 1
ATOM 1525 O O . GLY B 1 28 ? 5.32 -11.938 -10.289 1 79.19 28 GLY B O 1
ATOM 1526 N N . GLY B 1 29 ? 6.102 -10.805 -8.641 1 80.19 29 GLY B N 1
ATOM 1527 C CA . GLY B 1 29 ? 7.41 -11.422 -8.773 1 80.19 29 GLY B CA 1
ATOM 1528 C C . GLY B 1 29 ? 8.344 -10.656 -9.695 1 80.19 29 GLY B C 1
ATOM 1529 O O . GLY B 1 29 ? 7.949 -10.273 -10.797 1 80.19 29 GLY B O 1
ATOM 1530 N N . ILE B 1 30 ? 9.477 -10.359 -9.219 1 78.31 30 ILE B N 1
ATOM 1531 C CA . ILE B 1 30 ? 10.461 -9.703 -10.07 1 78.31 30 ILE B CA 1
ATOM 1532 C C . ILE B 1 30 ? 11.695 -10.594 -10.211 1 78.31 30 ILE B C 1
ATOM 1534 O O . ILE B 1 30 ? 12.203 -11.125 -9.219 1 78.31 30 ILE B O 1
ATOM 1538 N N . SER B 1 31 ? 12.062 -10.828 -11.461 1 74.75 31 SER B N 1
ATOM 1539 C CA . SER B 1 31 ? 13.281 -11.594 -11.719 1 74.75 31 SER B CA 1
ATOM 1540 C C . SER B 1 31 ? 14.523 -10.734 -11.531 1 74.75 31 SER B C 1
ATOM 1542 O O . SER B 1 31 ? 14.43 -9.516 -11.383 1 74.75 31 SER B O 1
ATOM 1544 N N . GLY B 1 32 ? 15.648 -11.414 -11.484 1 76.62 32 GLY B N 1
ATOM 1545 C CA . GLY B 1 32 ? 16.922 -10.695 -11.477 1 76.62 32 GLY B CA 1
ATOM 1546 C C . GLY B 1 32 ? 17.062 -9.734 -12.641 1 76.62 32 GLY B C 1
ATOM 1547 O O . GLY B 1 32 ? 17.656 -8.656 -12.484 1 76.62 32 GLY B O 1
ATOM 1548 N N . GLU B 1 33 ? 16.469 -10.125 -13.766 1 76.19 33 GLU B N 1
ATOM 1549 C CA . GLU B 1 33 ? 16.562 -9.297 -14.961 1 76.19 33 GLU B CA 1
ATOM 1550 C C . GLU B 1 33 ? 15.641 -8.086 -14.859 1 76.19 33 GLU B C 1
ATOM 1552 O O . GLU B 1 33 ? 15.945 -7.016 -15.398 1 76.19 33 GLU B O 1
ATOM 1557 N N . ALA B 1 34 ? 14.594 -8.281 -14.164 1 77.38 34 ALA B N 1
ATOM 1558 C CA . ALA B 1 34 ? 13.602 -7.215 -14.055 1 77.38 34 ALA B CA 1
ATOM 1559 C C . ALA B 1 34 ? 13.977 -6.23 -12.945 1 77.38 34 ALA B C 1
ATOM 1561 O O . ALA B 1 34 ? 13.5 -5.09 -12.938 1 77.38 34 ALA B O 1
ATOM 1562 N N . TYR B 1 35 ? 14.82 -6.652 -12.102 1 84.25 35 TYR B N 1
ATOM 1563 C CA . TYR B 1 35 ? 15.164 -5.828 -10.945 1 84.25 35 TYR B CA 1
ATOM 1564 C C . TYR B 1 35 ? 15.82 -4.523 -11.383 1 84.25 35 TYR B C 1
ATOM 1566 O O . TYR B 1 35 ? 15.414 -3.443 -10.938 1 84.25 35 TYR B O 1
ATOM 1574 N N . PRO B 1 36 ? 16.719 -4.582 -12.312 1 84.75 36 PRO B N 1
ATOM 1575 C CA . PRO B 1 36 ? 17.297 -3.316 -12.766 1 84.75 36 PRO B CA 1
ATOM 1576 C C . PRO B 1 36 ? 16.281 -2.396 -13.422 1 84.75 36 PRO B C 1
ATOM 1578 O O . PRO B 1 36 ? 16.391 -1.172 -13.336 1 84.75 36 PRO B O 1
ATOM 1581 N N . VAL B 1 37 ? 15.344 -2.992 -14.016 1 79.88 37 VAL B N 1
ATOM 1582 C CA . VAL B 1 37 ? 14.297 -2.207 -14.656 1 79.88 37 VAL B CA 1
ATOM 1583 C C . VAL B 1 37 ? 13.445 -1.515 -13.594 1 79.88 37 VAL B C 1
ATOM 1585 O O . VAL B 1 37 ? 13.125 -0.331 -13.727 1 79.88 37 VAL B O 1
ATOM 1588 N N . PHE B 1 38 ? 13.188 -2.191 -12.586 1 84.25 38 PHE B N 1
ATOM 1589 C CA . PHE B 1 38 ? 12.453 -1.63 -11.461 1 84.25 38 PHE B CA 1
ATOM 1590 C C . PHE B 1 38 ? 13.242 -0.495 -10.812 1 84.25 38 PHE B C 1
ATOM 1592 O O . PHE B 1 38 ? 12.68 0.557 -10.5 1 84.25 38 PHE B O 1
ATOM 1599 N N . CYS B 1 39 ? 14.508 -0.688 -10.656 1 89.81 39 CYS B N 1
ATOM 1600 C CA . CYS B 1 39 ? 15.359 0.335 -10.055 1 89.81 39 CYS B CA 1
ATOM 1601 C C . CYS B 1 39 ? 15.359 1.605 -10.891 1 89.81 39 CYS B C 1
ATOM 1603 O O . CYS B 1 39 ? 15.25 2.709 -10.359 1 89.81 39 CYS B O 1
ATOM 1605 N N . ASP B 1 40 ? 15.492 1.338 -12.133 1 87.19 40 ASP B N 1
ATOM 1606 C CA . ASP B 1 40 ? 15.469 2.479 -13.039 1 87.19 40 ASP B CA 1
ATOM 1607 C C . ASP B 1 40 ? 14.133 3.223 -12.953 1 87.19 40 ASP B C 1
ATOM 1609 O O . ASP B 1 40 ? 14.109 4.453 -12.914 1 87.19 40 ASP B O 1
ATOM 1613 N N . TRP B 1 41 ? 13.141 2.504 -12.922 1 83.94 41 TRP B N 1
ATOM 1614 C CA . TRP B 1 41 ? 11.805 3.082 -12.781 1 83.94 41 TRP B CA 1
ATOM 1615 C C . TRP B 1 41 ? 11.695 3.883 -11.492 1 83.94 41 TRP B C 1
ATOM 1617 O O . TRP B 1 41 ? 11.188 5.008 -11.492 1 83.94 41 TRP B O 1
ATOM 1627 N N . LEU B 1 42 ? 12.164 3.322 -10.469 1 88.12 42 LEU B N 1
ATOM 1628 C CA . LEU B 1 42 ? 12.078 3.945 -9.148 1 88.12 42 LEU B CA 1
ATOM 1629 C C . LEU B 1 42 ? 12.812 5.285 -9.141 1 88.12 42 LEU B C 1
ATOM 1631 O O . LEU B 1 42 ? 12.258 6.289 -8.68 1 88.12 42 LEU B O 1
ATOM 1635 N N . VAL B 1 43 ? 13.977 5.383 -9.648 1 91.81 43 VAL B N 1
ATOM 1636 C CA . VAL B 1 43 ? 14.805 6.582 -9.57 1 91.81 43 VAL B CA 1
ATOM 1637 C C . VAL B 1 43 ? 14.227 7.664 -10.484 1 91.81 43 VAL B C 1
ATOM 1639 O O . VAL B 1 43 ? 14.562 8.844 -10.344 1 91.81 43 VAL B O 1
ATOM 1642 N N . ARG B 1 44 ? 13.375 7.203 -11.367 1 86.25 44 ARG B N 1
ATOM 1643 C CA . ARG B 1 44 ? 12.773 8.156 -12.297 1 86.25 44 ARG B CA 1
ATOM 1644 C C . ARG B 1 44 ? 11.484 8.742 -11.727 1 86.25 44 ARG B C 1
ATOM 1646 O O . ARG B 1 44 ? 10.922 9.68 -12.281 1 86.25 44 ARG B O 1
ATOM 1653 N N . GLN B 1 45 ? 11.055 8.148 -10.648 1 85.5 45 GLN B N 1
ATOM 1654 C CA . GLN B 1 45 ? 9.859 8.711 -10.023 1 85.5 45 GLN B CA 1
ATOM 1655 C C . GLN B 1 45 ? 10.094 10.148 -9.57 1 85.5 45 GLN B C 1
ATOM 1657 O O . GLN B 1 45 ? 11.094 10.43 -8.898 1 85.5 45 GLN B O 1
ATOM 1662 N N . ARG B 1 46 ? 9.062 11.07 -9.859 1 85.06 46 ARG B N 1
ATOM 1663 C CA . ARG B 1 46 ? 9.234 12.477 -9.508 1 85.06 46 ARG B CA 1
ATOM 1664 C C . ARG B 1 46 ? 8.242 12.891 -8.43 1 85.06 46 ARG B C 1
ATOM 1666 O O . ARG B 1 46 ? 8.453 13.875 -7.723 1 85.06 46 ARG B O 1
ATOM 1673 N N . GLU B 1 47 ? 7.234 12.086 -8.367 1 88.19 47 GLU B N 1
ATOM 1674 C CA . GLU B 1 47 ? 6.164 12.555 -7.496 1 88.19 47 GLU B CA 1
ATOM 1675 C C . GLU B 1 47 ? 5.965 11.617 -6.312 1 88.19 47 GLU B C 1
ATOM 1677 O O . GLU B 1 47 ? 5.508 12.039 -5.246 1 88.19 47 GLU B O 1
ATOM 1682 N N . ALA B 1 48 ? 6.352 10.383 -6.434 1 92.69 48 ALA B N 1
ATOM 1683 C CA . ALA B 1 48 ? 6.094 9.414 -5.371 1 92.69 48 ALA B CA 1
ATOM 1684 C C . ALA B 1 48 ? 6.992 9.672 -4.164 1 92.69 48 ALA B C 1
ATOM 1686 O O . ALA B 1 48 ? 8.18 9.953 -4.32 1 92.69 48 ALA B O 1
ATOM 1687 N N . ASP B 1 49 ? 6.414 9.641 -2.982 1 95.81 49 ASP B N 1
ATOM 1688 C CA . ASP B 1 49 ? 7.172 9.789 -1.743 1 95.81 49 ASP B CA 1
ATOM 1689 C C . ASP B 1 49 ? 7.523 8.422 -1.15 1 95.81 49 ASP B C 1
ATOM 1691 O O . ASP B 1 49 ? 8.609 8.25 -0.588 1 95.81 49 ASP B O 1
ATOM 1695 N N . ILE B 1 50 ? 6.617 7.512 -1.191 1 97 50 ILE B N 1
ATOM 1696 C CA . ILE B 1 50 ? 6.789 6.152 -0.692 1 97 50 ILE B CA 1
ATOM 1697 C C . ILE B 1 50 ? 6.191 5.156 -1.687 1 97 50 ILE B C 1
ATOM 1699 O O . ILE B 1 50 ? 5.086 5.363 -2.193 1 97 50 ILE B O 1
ATOM 1703 N N . VAL B 1 51 ? 6.949 4.082 -1.978 1 95.25 51 VAL B N 1
ATOM 1704 C CA . VAL B 1 51 ? 6.469 2.975 -2.797 1 95.25 51 VAL B CA 1
ATOM 1705 C C . VAL B 1 51 ? 6.527 1.676 -1.994 1 95.25 51 VAL B C 1
ATOM 1707 O O . VAL B 1 51 ? 7.578 1.315 -1.461 1 95.25 51 VAL B O 1
ATOM 1710 N N . MET B 1 52 ? 5.371 1.027 -1.899 1 96.5 52 MET B N 1
ATOM 1711 C CA . MET B 1 52 ? 5.293 -0.272 -1.237 1 96.5 52 MET B CA 1
ATOM 1712 C C . MET B 1 52 ? 5.051 -1.386 -2.25 1 96.5 52 MET B C 1
ATOM 1714 O O . MET B 1 52 ? 4.168 -1.277 -3.102 1 96.5 52 MET B O 1
ATOM 1718 N N . VAL B 1 53 ? 5.828 -2.469 -2.1 1 93.19 53 VAL B N 1
ATOM 1719 C CA . VAL B 1 53 ? 5.766 -3.52 -3.111 1 93.19 53 VAL B CA 1
ATOM 1720 C C . VAL B 1 53 ? 5.598 -4.879 -2.434 1 93.19 53 VAL B C 1
ATOM 1722 O O . VAL B 1 53 ? 6.273 -5.176 -1.446 1 93.19 53 VAL B O 1
ATOM 1725 N N . GLN B 1 54 ? 4.68 -5.656 -2.943 1 91.06 54 GLN B N 1
ATOM 1726 C CA . GLN B 1 54 ? 4.52 -7.059 -2.564 1 91.06 54 GLN B CA 1
ATOM 1727 C C . GLN B 1 54 ? 4.977 -7.988 -3.686 1 91.06 54 GLN B C 1
ATOM 1729 O O . GLN B 1 54 ? 5.047 -7.582 -4.848 1 91.06 54 GLN B O 1
ATOM 1734 N N . GLU B 1 55 ? 5.32 -9.273 -3.324 1 87.12 55 GLU B N 1
ATOM 1735 C CA . GLU B 1 55 ? 5.777 -10.336 -4.215 1 87.12 55 GLU B CA 1
ATOM 1736 C C . GLU B 1 55 ? 7.055 -9.938 -4.941 1 87.12 55 GLU B C 1
ATOM 1738 O O . GLU B 1 55 ? 7.156 -10.078 -6.16 1 87.12 55 GLU B O 1
ATOM 1743 N N . LEU B 1 56 ? 7.969 -9.484 -4.203 1 88.44 56 LEU B N 1
ATOM 1744 C CA . LEU B 1 56 ? 9.289 -9.195 -4.742 1 88.44 56 LEU B CA 1
ATOM 1745 C C . LEU B 1 56 ? 10.023 -10.477 -5.121 1 88.44 56 LEU B C 1
ATOM 1747 O O . LEU B 1 56 ? 10.953 -10.453 -5.926 1 88.44 56 LEU B O 1
ATOM 1751 N N . HIS B 1 57 ? 9.617 -11.539 -4.5 1 83.12 57 HIS B N 1
ATOM 1752 C CA . HIS B 1 57 ? 10.305 -12.82 -4.641 1 83.12 57 HIS B CA 1
ATOM 1753 C C . HIS B 1 57 ? 11.789 -12.688 -4.309 1 83.12 57 HIS B C 1
ATOM 1755 O O . HIS B 1 57 ? 12.148 -12.117 -3.277 1 83.12 57 HIS B O 1
ATOM 1761 N N . TRP B 1 58 ? 12.664 -13.266 -5.023 1 81.5 58 TRP B N 1
ATOM 1762 C CA . TRP B 1 58 ? 14.094 -13.156 -4.75 1 81.5 58 TRP B CA 1
ATOM 1763 C C . TRP B 1 58 ? 14.742 -12.078 -5.617 1 81.5 58 TRP B C 1
ATOM 1765 O O . TRP B 1 58 ? 15.953 -12.086 -5.832 1 81.5 58 TRP B O 1
ATOM 1775 N N . GLY B 1 59 ? 13.859 -11.258 -6.066 1 80.69 59 GLY B N 1
ATOM 1776 C CA . GLY B 1 59 ? 14.375 -10.203 -6.922 1 80.69 59 GLY B CA 1
ATOM 1777 C C . GLY B 1 59 ? 15.328 -9.266 -6.207 1 80.69 59 GLY B C 1
ATOM 1778 O O . GLY B 1 59 ? 16.234 -8.703 -6.828 1 80.69 59 GLY B O 1
ATOM 1779 N N . CYS B 1 60 ? 15.078 -9.039 -4.93 1 82.94 60 CYS B N 1
ATOM 1780 C CA . CYS B 1 60 ? 15.953 -8.195 -4.129 1 82.94 60 CYS B CA 1
ATOM 1781 C C . CYS B 1 60 ? 16.891 -9.039 -3.279 1 82.94 60 CYS B C 1
ATOM 1783 O O . CYS B 1 60 ? 17.594 -8.516 -2.41 1 82.94 60 CYS B O 1
ATOM 1785 N N . GLY B 1 61 ? 16.938 -10.297 -3.531 1 85.38 61 GLY B N 1
ATOM 1786 C CA . GLY B 1 61 ? 17.73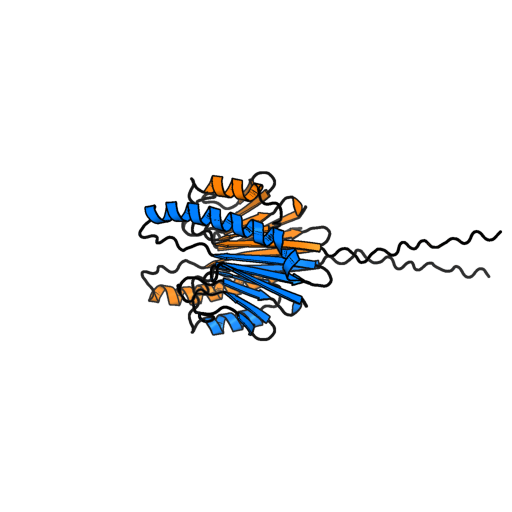4 -11.211 -2.74 1 85.38 61 GLY B CA 1
ATOM 1787 C C . GLY B 1 61 ? 16.922 -12.008 -1.738 1 85.38 61 GLY B C 1
ATOM 1788 O O . GLY B 1 61 ? 15.695 -11.852 -1.664 1 85.38 61 GLY B O 1
ATOM 1789 N N . GLN B 1 62 ? 17.609 -12.797 -0.892 1 83.19 62 GLN B N 1
ATOM 1790 C CA . GLN B 1 62 ? 16.938 -13.742 -0.009 1 83.19 62 GLN B CA 1
ATOM 1791 C C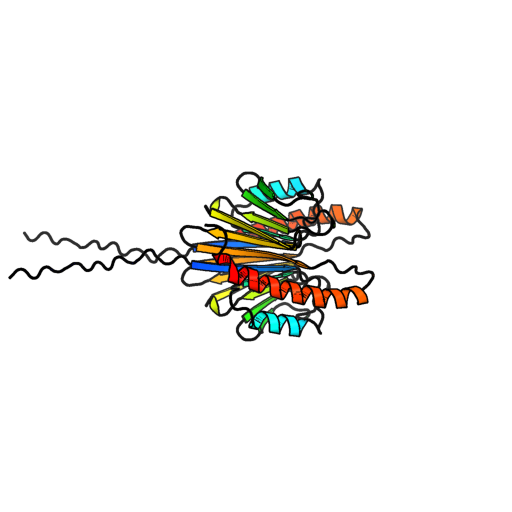 . GLN B 1 62 ? 16.922 -13.234 1.43 1 83.19 62 GLN B C 1
ATOM 1793 O O . GLN B 1 62 ? 16.406 -13.906 2.326 1 83.19 62 GLN B O 1
ATOM 1798 N N . SER B 1 63 ? 17.469 -12.055 1.617 1 83.25 63 SER B N 1
ATOM 1799 C CA . SER B 1 63 ? 17.594 -11.578 2.99 1 83.25 63 SER B CA 1
ATOM 1800 C C . SER B 1 63 ? 16.891 -10.234 3.172 1 83.25 63 SER B C 1
ATOM 1802 O O . SER B 1 63 ? 16.516 -9.586 2.191 1 83.25 63 SER B O 1
ATOM 1804 N N . GLU B 1 64 ? 16.625 -9.992 4.414 1 86.81 64 GLU B N 1
ATOM 1805 C CA . GLU B 1 64 ? 16.156 -8.656 4.777 1 86.81 64 GLU B CA 1
ATOM 1806 C C . GLU B 1 64 ? 17.312 -7.66 4.82 1 86.81 64 GLU B C 1
ATOM 1808 O O . GLU B 1 64 ? 18.453 -8.031 5.102 1 86.81 64 GLU B O 1
ATOM 1813 N N . GLY B 1 65 ? 16.938 -6.402 4.469 1 89.31 65 GLY B N 1
ATOM 1814 C CA . GLY B 1 65 ? 17.969 -5.387 4.551 1 89.31 65 GLY B CA 1
ATOM 1815 C C . GLY B 1 65 ? 17.516 -4.023 4.066 1 89.31 65 GLY B C 1
ATOM 1816 O O . GLY B 1 65 ? 16.328 -3.84 3.754 1 89.31 65 GLY B O 1
ATOM 1817 N N . THR B 1 66 ? 18.453 -3.066 4.27 1 94.44 66 THR B N 1
ATOM 1818 C CA . THR B 1 66 ? 18.234 -1.704 3.799 1 94.44 66 THR B CA 1
ATOM 1819 C C . THR B 1 66 ? 19.422 -1.212 2.988 1 94.44 66 THR B C 1
ATOM 1821 O O . THR B 1 66 ? 20.578 -1.506 3.324 1 94.44 66 THR B O 1
ATOM 1824 N N . TRP B 1 67 ? 19.172 -0.614 1.83 1 96.25 67 TRP B N 1
ATOM 1825 C CA . TRP B 1 67 ? 20.203 -0.022 0.983 1 96.25 67 TRP B CA 1
ATOM 1826 C C . TRP B 1 67 ? 19.625 1.124 0.154 1 96.25 67 TRP B C 1
ATOM 1828 O O . TRP B 1 67 ? 18.438 1.437 0.249 1 96.25 67 TRP B O 1
ATOM 1838 N N . LEU B 1 68 ? 20.516 1.73 -0.568 1 97.06 68 LEU B N 1
ATOM 1839 C CA . LEU B 1 68 ? 20.078 2.826 -1.426 1 97.06 68 LEU B CA 1
ATOM 1840 C C . LEU B 1 68 ? 19.953 2.365 -2.875 1 97.06 68 LEU B C 1
ATOM 1842 O O . LEU B 1 68 ? 20.781 1.599 -3.361 1 97.06 68 LEU B O 1
ATOM 1846 N N . ILE B 1 69 ? 18.953 2.688 -3.51 1 96.44 69 ILE B N 1
ATOM 1847 C CA . ILE B 1 69 ? 18.797 2.67 -4.957 1 96.44 69 ILE B CA 1
ATOM 1848 C C . ILE B 1 69 ? 18.781 4.098 -5.496 1 96.44 69 ILE B C 1
ATOM 1850 O O . ILE B 1 69 ? 17.766 4.801 -5.379 1 96.44 69 ILE B O 1
ATOM 1854 N N . GLY B 1 70 ? 19.922 4.5 -6.047 1 96.94 70 GLY B N 1
ATOM 1855 C CA . GLY B 1 70 ? 20.094 5.941 -6.148 1 96.94 70 GLY B CA 1
ATOM 1856 C C . GLY B 1 70 ? 20.016 6.648 -4.812 1 96.94 70 GLY B C 1
ATOM 1857 O O . GLY B 1 70 ? 20.781 6.34 -3.895 1 96.94 70 GLY B O 1
ATOM 1858 N N . LYS B 1 71 ? 18.984 7.535 -4.676 1 97.5 71 LYS B N 1
ATOM 1859 C CA . LYS B 1 71 ? 18.812 8.227 -3.4 1 97.5 71 LYS B CA 1
ATOM 1860 C C . LYS B 1 71 ? 17.594 7.719 -2.648 1 97.5 71 LYS B C 1
ATOM 1862 O O . LYS B 1 71 ? 17.266 8.227 -1.575 1 97.5 71 LYS B O 1
ATOM 1867 N N . TRP B 1 72 ? 16.969 6.754 -3.281 1 97.81 72 TRP B N 1
ATOM 1868 C CA . TRP B 1 72 ? 15.836 6.125 -2.605 1 97.81 72 TRP B CA 1
ATOM 1869 C C . TRP B 1 72 ? 16.312 5.172 -1.517 1 97.81 72 TRP B C 1
ATOM 1871 O O . TRP B 1 72 ? 17.234 4.379 -1.737 1 97.81 72 TRP B O 1
ATOM 1881 N N . GLN B 1 73 ? 15.75 5.262 -0.341 1 98.12 73 GLN B N 1
ATOM 1882 C CA . GLN B 1 73 ? 16.016 4.27 0.696 1 98.12 73 GLN B CA 1
ATOM 1883 C C . GLN B 1 73 ? 15.125 3.041 0.521 1 98.12 73 GLN B C 1
ATOM 1885 O O . GLN B 1 73 ? 13.906 3.137 0.604 1 98.12 73 GLN B O 1
ATOM 1890 N N . ALA B 1 74 ? 15.766 1.912 0.299 1 97.44 74 ALA B N 1
ATOM 1891 C CA . ALA B 1 74 ? 15.062 0.64 0.172 1 97.44 74 ALA B CA 1
ATOM 1892 C C . ALA B 1 74 ? 15.07 -0.128 1.49 1 97.44 74 ALA B C 1
ATOM 1894 O O . ALA B 1 74 ? 16.125 -0.275 2.121 1 97.44 74 ALA B O 1
ATOM 1895 N N . VAL B 1 75 ? 13.906 -0.528 1.948 1 97.31 75 VAL B N 1
ATOM 1896 C CA . VAL B 1 75 ? 13.75 -1.475 3.047 1 97.31 75 VAL B CA 1
ATOM 1897 C C . VAL B 1 75 ? 13.008 -2.717 2.553 1 97.31 75 VAL B C 1
ATOM 1899 O O . VAL B 1 75 ? 11.859 -2.629 2.117 1 97.31 75 VAL B O 1
ATOM 1902 N N . VAL B 1 76 ? 13.711 -3.844 2.645 1 96.56 76 VAL B N 1
ATOM 1903 C CA . VAL B 1 76 ? 13.141 -5.039 2.035 1 96.56 76 VAL B CA 1
ATOM 1904 C C . VAL B 1 76 ? 13.172 -6.195 3.035 1 96.56 76 VAL B C 1
ATOM 1906 O O . VAL B 1 76 ? 14.102 -6.305 3.836 1 96.56 76 VAL B O 1
ATOM 1909 N N . SER B 1 77 ? 12.148 -6.992 3.008 1 94.69 77 SER B N 1
ATOM 1910 C CA . SER B 1 77 ? 12.047 -8.227 3.777 1 94.69 77 SER B CA 1
ATOM 1911 C C . SER B 1 77 ? 11.734 -9.414 2.875 1 94.69 77 SER B C 1
ATOM 1913 O O . SER B 1 77 ? 10.766 -9.383 2.111 1 94.69 77 SER B O 1
ATOM 1915 N N . ALA B 1 78 ? 12.57 -10.414 2.945 1 92.38 78 ALA B N 1
ATOM 1916 C CA . ALA B 1 78 ? 12.391 -11.648 2.188 1 92.38 78 ALA B CA 1
ATOM 1917 C C . ALA B 1 78 ? 12.375 -12.859 3.111 1 92.38 78 ALA B C 1
ATOM 1919 O O . ALA B 1 78 ? 12.844 -12.789 4.25 1 92.38 78 ALA B O 1
ATOM 1920 N N . ASP B 1 79 ? 11.727 -13.875 2.592 1 87.5 79 ASP B N 1
ATOM 1921 C CA . ASP B 1 79 ? 11.758 -15.18 3.262 1 87.5 79 ASP B CA 1
ATOM 1922 C C . ASP B 1 79 ? 12.68 -16.141 2.533 1 87.5 79 ASP B C 1
ATOM 1924 O O . ASP B 1 79 ? 12.375 -16.609 1.43 1 87.5 79 ASP B O 1
ATOM 1928 N N . PRO B 1 80 ? 13.82 -16.5 3.193 1 87.12 80 PRO B N 1
ATOM 1929 C CA . PRO B 1 80 ? 14.75 -17.391 2.506 1 87.12 80 PRO B CA 1
ATOM 1930 C C . PRO B 1 80 ? 14.148 -18.766 2.234 1 87.12 80 PRO B C 1
ATOM 1932 O O . PRO B 1 80 ? 14.648 -19.516 1.378 1 87.12 80 PRO B O 1
ATOM 1935 N N . ALA B 1 81 ? 13.094 -19.109 2.947 1 84.62 81 ALA B N 1
ATOM 1936 C CA . ALA B 1 81 ? 12.5 -20.438 2.789 1 84.62 81 ALA B CA 1
ATOM 1937 C C . ALA B 1 81 ? 11.414 -20.422 1.718 1 84.62 81 ALA B C 1
ATOM 1939 O O . ALA B 1 81 ? 10.922 -21.469 1.312 1 84.62 81 ALA B O 1
ATOM 1940 N N . ASN B 1 82 ? 11.078 -19.281 1.251 1 81.25 82 ASN B N 1
ATOM 1941 C CA . ASN B 1 82 ? 9.984 -19.172 0.29 1 81.25 82 ASN B CA 1
ATOM 1942 C C . ASN B 1 82 ? 10.266 -18.094 -0.761 1 81.25 82 ASN B C 1
ATOM 1944 O O . ASN B 1 82 ? 10.047 -16.906 -0.52 1 81.25 82 ASN B O 1
ATOM 1948 N N . ARG B 1 83 ? 10.523 -18.453 -1.931 1 78.88 83 ARG B N 1
ATOM 1949 C CA . ARG B 1 83 ? 10.961 -17.547 -2.99 1 78.88 83 ARG B CA 1
ATOM 1950 C C . ARG B 1 83 ? 9.797 -16.703 -3.494 1 78.88 83 ARG B C 1
ATOM 1952 O O . ARG B 1 83 ? 10 -15.703 -4.18 1 78.88 83 ARG B O 1
ATOM 1959 N N . PHE B 1 84 ? 8.547 -17.094 -3.145 1 76.12 84 PHE B N 1
ATOM 1960 C CA . PHE B 1 84 ? 7.387 -16.438 -3.754 1 76.12 84 PHE B CA 1
ATOM 1961 C C . PHE B 1 84 ? 6.945 -15.234 -2.932 1 76.12 84 PHE B C 1
ATOM 1963 O O . PHE B 1 84 ? 6.18 -14.398 -3.412 1 76.12 84 PHE B O 1
ATOM 1970 N N . CYS B 1 85 ? 7.523 -15.18 -1.728 1 81.38 85 CYS B N 1
ATOM 1971 C CA . CYS B 1 85 ? 7.168 -14.031 -0.9 1 81.38 85 CYS B CA 1
ATOM 1972 C C . CYS B 1 85 ? 8.227 -12.945 -0.995 1 81.38 85 CYS B C 1
ATOM 1974 O O . CYS B 1 85 ? 9.148 -13.031 -1.812 1 81.38 85 CYS B O 1
ATOM 1976 N N . GLY B 1 86 ? 8.008 -11.836 -0.273 1 91.75 86 GLY B N 1
ATOM 1977 C CA . GLY B 1 86 ? 8.906 -10.695 -0.238 1 91.75 86 GLY B CA 1
ATOM 1978 C C . GLY B 1 86 ? 8.18 -9.367 -0.338 1 91.75 86 GLY B C 1
ATOM 1979 O O . GLY B 1 86 ? 7.371 -9.156 -1.245 1 91.75 86 GLY B O 1
ATOM 1980 N N . VAL B 1 87 ? 8.492 -8.523 0.579 1 94.31 87 VAL B N 1
ATOM 1981 C CA . VAL B 1 87 ? 7.891 -7.199 0.599 1 94.31 87 VAL B CA 1
ATOM 1982 C C . VAL B 1 87 ? 8.984 -6.133 0.701 1 94.31 87 VAL B C 1
ATOM 1984 O O . VAL B 1 87 ? 10.055 -6.387 1.256 1 94.31 87 VAL B O 1
ATOM 1987 N N . GLY B 1 88 ? 8.727 -5.023 0.046 1 96.38 88 GLY B N 1
ATOM 1988 C 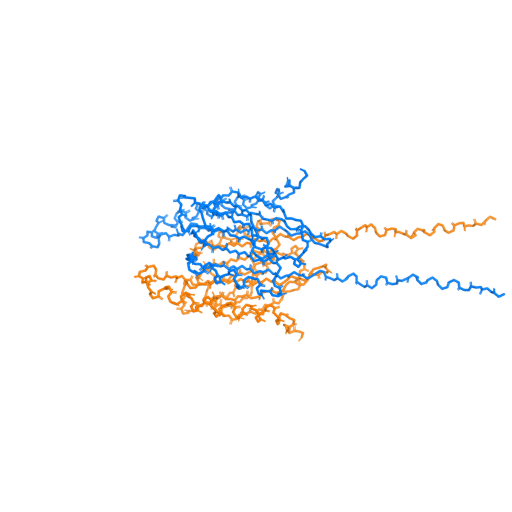CA . GLY B 1 88 ? 9.648 -3.902 0.074 1 96.38 88 GLY B CA 1
ATOM 1989 C C . GLY B 1 88 ? 8.953 -2.559 0.187 1 96.38 88 GLY B C 1
ATOM 1990 O O . GLY B 1 88 ? 7.855 -2.375 -0.343 1 96.38 88 GLY B O 1
ATOM 1991 N N . ILE B 1 89 ? 9.562 -1.689 0.939 1 97.62 89 ILE B N 1
ATOM 1992 C CA . ILE B 1 89 ? 9.133 -0.3 1.039 1 97.62 89 ILE B CA 1
ATOM 1993 C C . ILE B 1 89 ? 10.281 0.627 0.642 1 97.62 89 ILE B C 1
ATOM 1995 O O . ILE B 1 89 ? 11.391 0.515 1.171 1 97.62 89 ILE B O 1
ATOM 1999 N N . PHE B 1 90 ? 10.016 1.47 -0.299 1 97.75 90 PHE B N 1
ATOM 2000 C CA . PHE B 1 90 ? 10.992 2.391 -0.871 1 97.75 90 PHE B CA 1
ATOM 2001 C C . PHE B 1 90 ? 10.609 3.836 -0.579 1 97.75 90 PHE B C 1
ATOM 2003 O O . PHE B 1 90 ? 9.516 4.277 -0.94 1 97.75 90 PHE B O 1
ATOM 2010 N N . VAL B 1 91 ? 11.539 4.551 0.035 1 98.25 91 VAL B N 1
ATOM 2011 C CA . VAL B 1 91 ? 11.25 5.906 0.49 1 98.25 91 VAL B CA 1
ATOM 2012 C C . VAL B 1 91 ? 12.07 6.91 -0.317 1 98.25 91 VAL B C 1
ATOM 2014 O O . VAL B 1 91 ? 13.297 6.816 -0.372 1 98.25 91 VAL B O 1
ATOM 2017 N N . SER B 1 92 ? 11.383 7.824 -0.886 1 97.62 92 SER B N 1
ATOM 2018 C CA . SER B 1 92 ? 12.016 8.844 -1.726 1 97.62 92 SER B CA 1
ATOM 2019 C C . SER B 1 92 ? 12.836 9.812 -0.892 1 97.62 92 SER B C 1
ATOM 2021 O O . SER B 1 92 ? 12.43 10.203 0.206 1 97.62 92 SER B O 1
ATOM 2023 N N . PRO B 1 93 ? 13.945 10.344 -1.458 1 96.81 93 PRO B N 1
ATOM 2024 C CA . PRO B 1 93 ? 14.711 11.383 -0.765 1 96.81 93 PRO B CA 1
ATOM 2025 C C . PRO B 1 93 ? 13.938 12.695 -0.618 1 96.81 93 PRO B C 1
ATOM 2027 O O . PRO B 1 93 ? 14.25 13.5 0.26 1 96.81 93 PRO B O 1
ATOM 2030 N N . ARG B 1 94 ? 12.914 12.859 -1.391 1 94.31 94 ARG B N 1
ATOM 2031 C CA . ARG B 1 94 ? 12.109 14.078 -1.346 1 94.31 94 ARG B CA 1
ATOM 2032 C C . ARG B 1 94 ? 11.414 14.219 0.003 1 94.31 94 ARG B C 1
ATOM 2034 O O . ARG B 1 94 ? 11.102 15.336 0.43 1 94.31 94 ARG B O 1
ATOM 2041 N N . LEU B 1 95 ? 11.195 13.102 0.597 1 95.75 95 LEU B N 1
ATOM 2042 C CA . LEU B 1 95 ? 10.453 13.117 1.853 1 95.75 95 LEU B CA 1
ATOM 2043 C C . LEU B 1 95 ? 11.32 13.656 2.986 1 95.75 95 LEU B C 1
ATOM 2045 O O . LEU B 1 95 ? 10.805 14.102 4.012 1 95.75 95 LEU B O 1
ATOM 2049 N N . GLN B 1 96 ? 12.672 13.641 2.836 1 96.31 96 GLN B N 1
ATOM 2050 C CA . GLN B 1 96 ? 13.609 14.07 3.867 1 96.31 96 GLN B CA 1
ATOM 2051 C C . GLN B 1 96 ? 13.219 13.508 5.23 1 96.31 96 GLN B C 1
ATOM 2053 O O . GLN B 1 96 ? 13.133 14.25 6.215 1 96.31 96 GLN B O 1
ATOM 2058 N N . ALA B 1 97 ? 12.984 12.219 5.262 1 96.94 97 ALA B N 1
ATOM 2059 C CA . ALA B 1 97 ? 12.469 11.57 6.465 1 96.94 97 ALA B CA 1
ATOM 2060 C C . ALA B 1 97 ? 13.578 10.812 7.199 1 96.94 97 ALA B C 1
ATOM 2062 O O . ALA B 1 97 ? 14.508 10.305 6.574 1 96.94 97 ALA B O 1
ATOM 2063 N N . GLU B 1 98 ? 13.5 10.82 8.5 1 96.38 98 GLU B N 1
ATOM 2064 C CA . GLU B 1 98 ? 14.164 9.766 9.266 1 96.38 98 GLU B CA 1
ATOM 2065 C C . GLU B 1 98 ? 13.383 8.461 9.195 1 96.38 98 GLU B C 1
ATOM 2067 O O . GLU B 1 98 ? 12.18 8.43 9.469 1 96.38 98 GLU B O 1
ATOM 2072 N N . VAL B 1 99 ? 14.094 7.402 8.828 1 96.06 99 VAL B N 1
ATOM 2073 C CA . VAL B 1 99 ? 13.391 6.156 8.516 1 96.06 99 VAL B CA 1
ATOM 2074 C C . VAL B 1 99 ? 13.75 5.09 9.547 1 96.06 99 VAL B C 1
ATOM 2076 O O . VAL B 1 99 ? 14.93 4.863 9.836 1 96.06 99 VAL B O 1
ATOM 2079 N N . GLY B 1 100 ? 12.742 4.555 10.203 1 93.56 100 GLY B N 1
ATOM 2080 C CA . GLY B 1 100 ? 12.836 3.342 11 1 93.56 100 GLY B CA 1
ATOM 2081 C C . GLY B 1 100 ? 12.008 2.199 10.445 1 93.56 100 GLY B C 1
ATOM 2082 O O . GLY B 1 100 ? 11.055 2.424 9.695 1 93.56 100 GLY B O 1
ATOM 2083 N N . PHE B 1 101 ? 12.438 0.967 10.742 1 93.38 101 PHE B N 1
ATOM 2084 C CA . PHE B 1 101 ? 11.68 -0.146 10.18 1 93.38 101 PHE B CA 1
ATOM 2085 C C . PHE B 1 101 ? 11.766 -1.369 11.086 1 93.38 101 PHE B C 1
ATOM 2087 O O . PHE B 1 101 ? 12.648 -1.45 11.945 1 93.38 101 PHE B O 1
ATOM 2094 N N . CYS B 1 102 ? 10.812 -2.248 10.883 1 91.5 102 CYS B N 1
ATOM 2095 C CA . CYS B 1 102 ? 10.758 -3.537 11.562 1 91.5 102 CYS B CA 1
ATOM 2096 C C . CYS B 1 102 ? 10.062 -4.582 10.695 1 91.5 102 CYS B C 1
ATOM 2098 O O . CYS B 1 102 ? 8.945 -4.363 10.219 1 91.5 102 CYS B O 1
ATOM 2100 N N . SER B 1 103 ? 10.773 -5.621 10.484 1 91.25 103 SER B N 1
ATOM 2101 C CA . SER B 1 103 ? 10.141 -6.781 9.867 1 91.25 103 SER B CA 1
ATOM 2102 C C . SER B 1 103 ? 9.469 -7.664 10.914 1 91.25 103 SER B C 1
ATOM 2104 O O . SER B 1 103 ? 10.148 -8.328 11.703 1 91.25 103 SER B O 1
ATOM 2106 N N . TRP B 1 104 ? 8.18 -7.719 10.859 1 87.25 104 TRP B N 1
ATOM 2107 C CA . TRP B 1 104 ? 7.441 -8.453 11.883 1 87.25 104 TRP B CA 1
ATOM 2108 C C . TRP B 1 104 ? 7.301 -9.922 11.508 1 87.25 104 TRP B C 1
ATOM 2110 O O . TRP B 1 104 ? 7.348 -10.797 12.375 1 87.25 104 TRP B O 1
ATOM 2120 N N . ILE B 1 105 ? 6.992 -10.195 10.289 1 85.81 105 ILE B N 1
ATOM 2121 C CA . ILE B 1 105 ? 6.996 -11.531 9.695 1 85.81 105 ILE B CA 1
ATOM 2122 C C . ILE B 1 105 ? 7.844 -11.523 8.43 1 85.81 105 ILE B C 1
ATOM 2124 O O . ILE B 1 105 ? 7.457 -10.93 7.418 1 85.81 105 ILE B O 1
ATOM 2128 N N . GLN B 1 106 ? 8.93 -12.25 8.508 1 89.44 106 GLN B N 1
ATOM 2129 C CA . GLN B 1 106 ? 9.898 -12.242 7.414 1 89.44 106 GLN B CA 1
ATOM 2130 C C . GLN B 1 106 ? 9.227 -12.555 6.082 1 89.44 106 GLN B C 1
ATOM 2132 O O . GLN B 1 106 ? 8.5 -13.547 5.961 1 89.44 106 GLN B O 1
ATOM 2137 N N . GLY B 1 107 ? 9.383 -11.625 5.191 1 90.62 107 GLY B N 1
ATOM 2138 C CA . GLY B 1 107 ? 8.891 -11.797 3.834 1 90.62 107 GLY B CA 1
ATOM 2139 C C . GLY B 1 107 ? 7.422 -11.438 3.682 1 90.62 107 GLY B C 1
ATOM 2140 O O . GLY B 1 107 ? 6.895 -11.422 2.568 1 90.62 107 GLY B O 1
ATOM 2141 N N . ARG B 1 108 ? 6.785 -11.07 4.805 1 88.19 108 ARG B N 1
ATOM 2142 C CA . ARG B 1 108 ? 5.332 -10.984 4.695 1 88.19 108 ARG B CA 1
ATOM 2143 C C . ARG B 1 108 ? 4.809 -9.703 5.336 1 88.19 108 ARG B C 1
ATOM 2145 O O . ARG B 1 108 ? 3.771 -9.18 4.93 1 88.19 108 ARG B O 1
ATOM 2152 N N . LEU B 1 109 ? 5.398 -9.234 6.348 1 91 109 LEU B N 1
ATOM 2153 C CA . LEU B 1 109 ? 4.887 -8.086 7.086 1 91 109 LEU B CA 1
ATOM 2154 C C . LEU B 1 109 ? 6.016 -7.133 7.461 1 91 109 LEU B C 1
ATOM 2156 O O . LEU B 1 109 ? 6.789 -7.41 8.383 1 91 109 LEU B O 1
ATOM 2160 N N . LEU B 1 110 ? 6.082 -6.031 6.785 1 93.12 110 LEU B N 1
ATOM 2161 C CA . LEU B 1 110 ? 7.133 -5.031 6.953 1 93.12 110 LEU B CA 1
ATOM 2162 C C . LEU B 1 110 ? 6.539 -3.682 7.344 1 93.12 110 LEU B C 1
ATOM 2164 O O . LEU B 1 110 ? 5.574 -3.221 6.73 1 93.12 110 LEU B O 1
ATOM 2168 N N . HIS B 1 111 ? 7.062 -3.139 8.43 1 94.25 111 HIS B N 1
ATOM 2169 C CA . HIS B 1 111 ? 6.684 -1.815 8.906 1 94.25 111 HIS B CA 1
ATOM 2170 C C . HIS B 1 111 ? 7.816 -0.814 8.719 1 94.25 111 HIS B C 1
ATOM 2172 O O . HIS B 1 111 ? 8.969 -1.099 9.07 1 94.25 111 HIS B O 1
ATOM 2178 N N . VAL B 1 112 ? 7.52 0.307 8.141 1 95.62 112 VAL B N 1
ATOM 2179 C CA . VAL B 1 112 ? 8.469 1.414 8.031 1 95.62 112 VAL B CA 1
ATOM 2180 C C . VAL B 1 112 ? 7.828 2.695 8.562 1 95.62 112 VAL B C 1
ATOM 2182 O O . VAL B 1 112 ? 6.68 3.006 8.234 1 95.62 112 VAL B O 1
ATOM 2185 N N . ARG B 1 113 ? 8.578 3.418 9.383 1 94.62 113 ARG B N 1
ATOM 2186 C CA . ARG B 1 113 ? 8.188 4.742 9.852 1 94.62 113 ARG B CA 1
ATOM 2187 C C . ARG B 1 113 ? 9.016 5.832 9.188 1 94.62 113 ARG B C 1
ATOM 2189 O O . ARG B 1 113 ? 10.25 5.75 9.164 1 94.62 113 ARG B O 1
ATOM 2196 N N . CYS B 1 114 ? 8.336 6.758 8.633 1 96.19 114 CYS B N 1
ATOM 2197 C CA . CYS B 1 114 ? 8.977 7.941 8.078 1 96.19 114 CYS B CA 1
ATOM 2198 C C . CYS B 1 114 ? 8.625 9.188 8.883 1 96.19 114 CYS B C 1
ATOM 2200 O O . CYS B 1 114 ? 7.469 9.609 8.898 1 96.19 114 CYS B O 1
ATOM 2202 N N . GLU B 1 115 ? 9.617 9.758 9.477 1 94.88 115 GLU B N 1
ATOM 2203 C CA . GLU B 1 115 ? 9.398 10.977 10.25 1 94.88 115 GLU B CA 1
ATOM 2204 C C . GLU B 1 115 ? 9.961 12.203 9.531 1 94.88 115 GLU B C 1
ATOM 2206 O O . GLU B 1 115 ? 11.164 12.273 9.273 1 94.88 115 GLU B O 1
ATOM 2211 N N . THR B 1 116 ? 9.047 13.102 9.211 1 94.69 116 THR B N 1
ATOM 2212 C CA . THR B 1 116 ? 9.445 14.383 8.633 1 94.69 116 THR B CA 1
ATOM 2213 C C . THR B 1 116 ? 9.164 15.523 9.609 1 94.69 116 THR B C 1
ATOM 2215 O O . THR B 1 116 ? 8.68 15.297 10.719 1 94.69 116 THR B O 1
ATOM 2218 N N . GLN B 1 117 ? 9.438 16.766 9.156 1 91.56 117 GLN B N 1
ATOM 2219 C CA . GLN B 1 117 ? 9.141 17.922 9.984 1 91.56 117 GLN B CA 1
ATOM 2220 C C . GLN B 1 117 ? 7.637 18.141 10.109 1 91.56 117 GLN B C 1
ATOM 2222 O O . GLN B 1 117 ? 7.16 18.625 11.148 1 91.56 117 GLN B O 1
ATOM 2227 N N . LYS B 1 118 ? 6.914 17.734 9.148 1 91.19 118 LYS B N 1
ATOM 2228 C CA . LYS B 1 118 ? 5.496 18.078 9.102 1 91.19 118 LYS B CA 1
ATOM 2229 C C . LYS B 1 118 ? 4.625 16.859 9.398 1 91.19 118 LYS B C 1
ATOM 2231 O O . LYS B 1 118 ? 3.498 17 9.883 1 91.19 118 LYS B O 1
ATOM 2236 N N . VAL B 1 119 ? 5.176 15.695 9.094 1 93.31 119 VAL B N 1
ATOM 2237 C CA . VAL B 1 119 ? 4.301 14.523 9.18 1 93.31 119 VAL B CA 1
ATOM 2238 C C . VAL B 1 119 ? 5.113 13.305 9.594 1 93.31 119 VAL B C 1
ATOM 2240 O O . VAL B 1 119 ? 6.254 13.133 9.164 1 93.31 119 VAL B O 1
ATOM 2243 N N . THR B 1 120 ? 4.562 12.516 10.484 1 93.69 120 THR B N 1
ATOM 2244 C CA . THR B 1 120 ? 5.02 11.148 10.711 1 93.69 120 THR B CA 1
ATOM 2245 C C . THR B 1 120 ? 4.078 10.148 10.039 1 93.69 120 THR B C 1
ATOM 2247 O O . THR B 1 120 ? 2.869 10.18 10.266 1 93.69 120 THR B O 1
ATOM 2250 N N . VAL B 1 121 ? 4.672 9.352 9.227 1 95.25 121 VAL B N 1
ATOM 2251 C CA . VAL B 1 121 ? 3.854 8.359 8.531 1 95.25 121 VAL B CA 1
ATOM 2252 C C . VAL B 1 121 ? 4.371 6.953 8.844 1 95.25 121 VAL B C 1
ATOM 2254 O O . VAL B 1 121 ? 5.562 6.68 8.695 1 95.25 121 VAL B O 1
ATOM 2257 N N . ASP B 1 122 ? 3.5 6.113 9.336 1 94.38 122 ASP B N 1
ATOM 2258 C CA . ASP B 1 122 ? 3.732 4.676 9.461 1 94.38 122 ASP B CA 1
ATOM 2259 C C . ASP B 1 122 ? 3.082 3.916 8.305 1 94.38 122 ASP B C 1
ATOM 2261 O O . ASP B 1 122 ? 1.873 4.023 8.086 1 94.38 122 ASP B O 1
ATOM 2265 N N . VAL B 1 123 ? 3.939 3.162 7.598 1 96.19 123 VAL B N 1
ATOM 2266 C CA . VAL B 1 123 ? 3.404 2.324 6.527 1 96.19 123 VAL B CA 1
ATOM 2267 C C . VAL B 1 123 ? 3.699 0.856 6.828 1 96.19 123 VAL B C 1
ATOM 2269 O O . VAL B 1 123 ? 4.777 0.52 7.316 1 96.19 123 VAL B O 1
ATOM 2272 N N . VAL B 1 124 ? 2.682 0.024 6.562 1 94.31 124 VAL B N 1
ATOM 2273 C CA . VAL B 1 124 ? 2.789 -1.42 6.75 1 94.31 124 VAL B CA 1
ATOM 2274 C C . VAL B 1 124 ? 2.477 -2.135 5.438 1 94.31 124 VAL B C 1
ATOM 2276 O O . VAL B 1 124 ? 1.43 -1.9 4.828 1 94.31 124 VAL B O 1
ATOM 2279 N N . CYS B 1 125 ? 3.396 -2.904 5.023 1 94.81 125 CYS B N 1
ATOM 2280 C CA . CYS B 1 125 ? 3.271 -3.684 3.797 1 94.81 125 CYS B CA 1
ATOM 2281 C C . CYS B 1 125 ? 3.117 -5.168 4.109 1 94.81 125 CYS B C 1
ATOM 2283 O O . CYS B 1 125 ? 4.012 -5.781 4.688 1 94.81 125 CYS B O 1
ATOM 2285 N N . LEU B 1 126 ? 1.972 -5.703 3.65 1 91.5 126 LEU B N 1
ATOM 2286 C CA . LEU B 1 126 ? 1.635 -7.082 3.998 1 91.5 126 LEU B CA 1
ATOM 2287 C C . LEU B 1 126 ? 1.345 -7.902 2.746 1 91.5 126 LEU B C 1
ATOM 2289 O O . LEU B 1 126 ? 0.59 -7.465 1.873 1 91.5 126 LEU B O 1
ATOM 2293 N N . TYR B 1 127 ? 1.967 -9.016 2.68 1 87.38 127 TYR B N 1
ATOM 2294 C CA . TYR B 1 127 ? 1.693 -10.023 1.659 1 87.38 127 TYR B CA 1
ATOM 2295 C C . TYR B 1 127 ? 1.177 -11.312 2.289 1 87.38 127 TYR B C 1
ATOM 2297 O O . TYR B 1 127 ? 1.827 -11.891 3.164 1 87.38 127 TYR B O 1
ATOM 2305 N N . GLN B 1 128 ? -0.139 -11.695 1.836 1 75.88 128 GLN B N 1
ATOM 2306 C CA . GLN B 1 128 ? -0.731 -12.93 2.342 1 75.88 128 GLN B CA 1
ATOM 2307 C C . GLN B 1 128 ? -0.355 -14.117 1.464 1 75.88 128 GLN B C 1
ATOM 2309 O O . GLN B 1 128 ? -0.218 -13.984 0.246 1 75.88 128 GLN B O 1
ATOM 2314 N N . TRP B 1 129 ? -0.036 -15.273 2.006 1 61.03 129 TRP B N 1
ATOM 2315 C CA . TRP B 1 129 ? 0.406 -16.5 1.359 1 61.03 129 TRP B CA 1
ATOM 2316 C C . TRP B 1 129 ? -0.442 -16.812 0.13 1 61.03 129 TRP B C 1
ATOM 2318 O O . TRP B 1 129 ? -1.663 -16.641 0.152 1 61.03 129 TRP B O 1
ATOM 2328 N N . ALA B 1 130 ? 0.26 -16.719 -1.02 1 51.59 130 ALA B N 1
ATOM 2329 C CA . ALA B 1 130 ? -0.329 -17.188 -2.273 1 51.59 130 ALA B CA 1
ATOM 2330 C C . ALA B 1 130 ? -0.919 -18.578 -2.115 1 51.59 130 ALA B C 1
ATOM 2332 O O . ALA B 1 130 ? -0.404 -19.391 -1.345 1 51.59 130 ALA B O 1
ATOM 2333 N N . VAL B 1 131 ? -2.207 -18.609 -2.135 1 48.84 131 VAL B N 1
ATOM 2334 C CA . VAL B 1 131 ? -2.916 -19.891 -2.129 1 48.84 131 VAL B CA 1
ATOM 2335 C C . VAL B 1 131 ? -2.42 -20.766 -3.279 1 48.84 131 VAL B C 1
ATOM 2337 O O . VAL B 1 131 ? -2.172 -20.266 -4.383 1 48.84 131 VAL B O 1
ATOM 2340 N N . ASP B 1 132 ? -1.789 -21.828 -2.906 1 47.94 132 ASP B N 1
ATOM 2341 C CA . ASP B 1 132 ? -1.622 -22.906 -3.887 1 47.94 132 ASP B CA 1
ATOM 2342 C C . ASP B 1 132 ? -2.945 -23.219 -4.578 1 47.94 132 ASP B C 1
ATOM 2344 O O . ASP B 1 132 ? -3.82 -23.859 -3.99 1 47.94 132 ASP B O 1
ATOM 2348 N N . GLU B 1 133 ? -3.143 -22.5 -5.688 1 49.25 133 GLU B N 1
ATOM 2349 C CA . GLU B 1 133 ? -4.371 -22.703 -6.449 1 49.25 133 GLU B CA 1
ATOM 2350 C C . GLU B 1 133 ? -4.684 -24.188 -6.625 1 49.25 133 GLU B C 1
ATOM 2352 O O . GLU B 1 133 ? -5.828 -24.547 -6.891 1 49.25 133 GLU B O 1
ATOM 2357 N N . ARG B 1 134 ? -3.707 -25.094 -6.422 1 51.31 134 ARG B N 1
ATOM 2358 C CA . ARG B 1 134 ? -3.902 -26.516 -6.645 1 51.31 134 ARG B CA 1
ATOM 2359 C C . ARG B 1 134 ? -4.582 -27.172 -5.445 1 51.31 134 ARG B C 1
ATOM 2361 O O . ARG B 1 134 ? -5.031 -28.312 -5.527 1 51.31 134 ARG B O 1
ATOM 2368 N N . GLN B 1 135 ? -4.578 -26.516 -4.438 1 56.81 135 GLN B N 1
ATOM 2369 C CA . GLN B 1 135 ? -5.219 -27.078 -3.258 1 56.81 135 GLN B CA 1
ATOM 2370 C C . GLN B 1 135 ? -6.195 -26.094 -2.629 1 56.81 135 GLN B C 1
ATOM 2372 O O . GLN B 1 135 ? -5.98 -25.625 -1.509 1 56.81 135 GLN B O 1
ATOM 2377 N N . PRO B 1 136 ? -7.227 -25.906 -3.322 1 55.5 136 PRO B N 1
ATOM 2378 C CA . PRO B 1 136 ? -8.133 -24.812 -2.943 1 55.5 136 PRO B CA 1
ATOM 2379 C C . PRO B 1 136 ? -8.648 -24.938 -1.512 1 55.5 136 PRO B C 1
ATOM 2381 O O . PRO B 1 136 ? -8.758 -23.938 -0.797 1 55.5 136 PRO B O 1
ATOM 2384 N N . ALA B 1 137 ? -8.938 -26.172 -1.187 1 57.62 137 ALA B N 1
ATOM 2385 C CA . ALA B 1 137 ? -9.523 -26.375 0.138 1 57.62 137 ALA B CA 1
ATOM 2386 C C . ALA B 1 137 ? -8.516 -26.047 1.235 1 57.62 137 ALA B C 1
ATOM 2388 O O . ALA B 1 137 ? -8.859 -25.391 2.223 1 57.62 137 ALA B O 1
ATOM 2389 N N . VAL B 1 138 ? -7.359 -26.609 1.171 1 55.5 138 VAL B N 1
ATOM 2390 C CA . VAL B 1 138 ? -6.281 -26.359 2.123 1 55.5 138 VAL B CA 1
ATOM 2391 C C . VAL B 1 138 ? -5.922 -24.875 2.129 1 55.5 138 VAL B C 1
ATOM 2393 O O . VAL B 1 138 ? -5.691 -24.297 3.189 1 55.5 138 VAL B O 1
ATOM 2396 N N . ASN B 1 139 ? -6.184 -24.312 1.034 1 58.03 139 ASN B N 1
ATOM 2397 C CA . ASN B 1 139 ? -5.844 -22.891 0.859 1 58.03 139 ASN B CA 1
ATOM 2398 C C . ASN B 1 139 ? -6.828 -21.984 1.593 1 58.03 139 ASN B C 1
ATOM 2400 O O . ASN B 1 139 ? -6.422 -21.016 2.238 1 58.03 139 ASN B O 1
ATOM 2404 N N . GLU B 1 140 ? -8.031 -22.453 1.461 1 58.81 140 GLU B N 1
ATOM 2405 C CA . GLU B 1 140 ? -9.055 -21.609 2.084 1 58.81 140 GLU B CA 1
ATOM 2406 C C . GLU B 1 140 ? -8.906 -21.609 3.604 1 58.81 140 GLU B C 1
ATOM 2408 O O . GLU B 1 140 ? -9.016 -20.562 4.238 1 58.81 140 GLU B O 1
ATOM 2413 N N . GLY B 1 141 ? -8.703 -22.781 4.176 1 60.19 141 GLY B N 1
ATOM 2414 C CA . GLY B 1 141 ? -8.5 -22.859 5.613 1 60.19 141 GLY B CA 1
ATOM 2415 C C . GLY B 1 141 ? -7.281 -22.078 6.082 1 60.19 141 GLY B C 1
ATOM 2416 O O . GLY B 1 141 ? -7.352 -21.328 7.059 1 60.19 141 GLY B O 1
ATOM 2417 N N . ARG B 1 142 ? -6.32 -22.234 5.41 1 62.31 142 ARG B N 1
ATOM 2418 C CA . ARG B 1 142 ? -5.07 -21.578 5.758 1 62.31 142 ARG B CA 1
ATOM 2419 C C . ARG B 1 142 ? -5.18 -20.062 5.551 1 62.31 142 ARG B C 1
ATOM 2421 O O . ARG B 1 142 ? -4.695 -19.281 6.371 1 62.31 142 ARG B O 1
ATOM 2428 N N . ARG B 1 143 ? -5.934 -19.797 4.574 1 62.66 143 ARG B N 1
ATOM 2429 C CA . ARG B 1 143 ? -6.137 -18.375 4.293 1 62.66 143 ARG B CA 1
ATOM 2430 C C . ARG B 1 143 ? -6.836 -17.688 5.457 1 62.66 143 ARG B C 1
ATOM 2432 O O . ARG B 1 143 ? -6.434 -16.594 5.867 1 62.66 143 ARG B O 1
ATOM 2439 N N . GLN B 1 144 ? -7.816 -18.406 5.883 1 63.44 144 GLN B N 1
ATOM 2440 C CA . GLN B 1 144 ? -8.578 -17.812 6.977 1 63.44 144 GLN B CA 1
ATOM 2441 C C . GLN B 1 144 ? -7.715 -17.641 8.227 1 63.44 144 GLN B C 1
ATOM 2443 O O . GLN B 1 144 ? -7.77 -16.609 8.891 1 63.44 144 GLN B O 1
ATOM 2448 N N . GLN B 1 145 ? -6.996 -18.672 8.445 1 64.5 145 GLN B N 1
ATOM 2449 C CA . GLN B 1 145 ? -6.125 -18.609 9.617 1 64.5 145 GLN B CA 1
ATOM 2450 C C . GLN B 1 145 ? -5.051 -17.547 9.453 1 64.5 145 GLN B C 1
ATOM 2452 O O . GLN B 1 145 ? -4.785 -16.781 10.383 1 64.5 145 GLN B O 1
ATOM 2457 N N . ASP B 1 146 ? -4.508 -17.516 8.336 1 66.38 146 ASP B N 1
ATOM 2458 C CA . ASP B 1 146 ? -3.455 -16.531 8.078 1 66.38 146 ASP B CA 1
ATOM 2459 C C . ASP B 1 146 ? -4.008 -15.117 8.133 1 66.38 146 ASP B C 1
ATOM 2461 O O . ASP B 1 146 ? -3.379 -14.219 8.703 1 66.38 146 ASP B O 1
ATOM 2465 N N . PHE B 1 147 ? -5.141 -15.094 7.617 1 67.44 147 PHE B N 1
ATOM 2466 C CA . PHE B 1 147 ? -5.801 -13.789 7.625 1 67.44 147 PHE B CA 1
ATOM 2467 C C . PHE B 1 147 ? -5.996 -13.289 9.047 1 67.44 147 PHE B C 1
ATOM 2469 O O . PHE B 1 147 ? -5.664 -12.148 9.367 1 67.44 147 PHE B O 1
ATOM 2476 N N . MET B 1 148 ? -6.387 -14.141 9.875 1 65.69 148 MET B N 1
ATOM 2477 C CA . MET B 1 148 ? -6.645 -13.758 11.258 1 65.69 148 MET B CA 1
ATOM 2478 C C . MET B 1 148 ? -5.352 -13.391 11.977 1 65.69 148 MET B C 1
ATOM 2480 O O . MET B 1 148 ? -5.312 -12.445 12.766 1 65.69 148 MET B O 1
ATOM 2484 N N . GLN B 1 149 ? -4.363 -14.086 11.695 1 66.06 149 GLN B N 1
ATOM 2485 C CA . GLN B 1 149 ? -3.07 -13.828 12.32 1 66.06 149 GLN B CA 1
ATOM 2486 C C . GLN B 1 149 ? -2.498 -12.492 11.867 1 66.06 149 GLN B C 1
ATOM 2488 O O . GLN B 1 149 ? -1.988 -11.719 12.68 1 66.06 149 GLN B O 1
ATOM 2493 N N . ILE B 1 150 ? -2.637 -12.297 10.68 1 68 150 ILE B N 1
ATOM 2494 C CA . ILE B 1 150 ? -2.049 -11.086 10.125 1 68 150 ILE B CA 1
ATOM 2495 C C . ILE B 1 150 ? -2.828 -9.867 10.609 1 68 150 ILE B C 1
ATOM 2497 O O . ILE B 1 150 ? -2.236 -8.836 10.945 1 68 150 ILE B O 1
ATOM 2501 N N . LEU B 1 151 ? -4.102 -10.133 10.766 1 68.75 151 LEU B N 1
ATOM 2502 C CA . LEU B 1 151 ? -4.938 -9.055 11.266 1 68.75 151 LEU B CA 1
ATOM 2503 C C . LEU B 1 151 ? -4.551 -8.688 12.695 1 68.75 151 LEU B C 1
ATOM 2505 O O . LEU B 1 151 ? -4.52 -7.508 13.055 1 68.75 151 LEU B O 1
ATOM 2509 N N . GLN B 1 152 ? -4.172 -9.641 13.391 1 69.75 152 GLN B N 1
ATOM 2510 C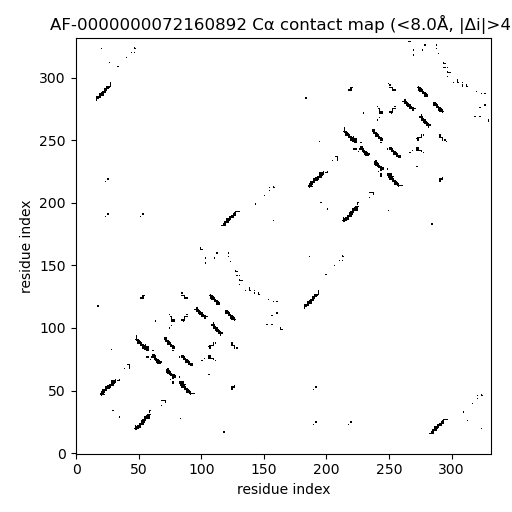 CA . GLN B 1 152 ? -3.779 -9.422 14.781 1 69.75 152 GLN B CA 1
ATOM 2511 C C . GLN B 1 152 ? -2.416 -8.734 14.867 1 69.75 152 GLN B C 1
ATOM 2513 O O . GLN B 1 152 ? -2.234 -7.797 15.641 1 69.75 152 GLN B O 1
ATOM 2518 N N . VAL B 1 153 ? -1.56 -9.148 14.117 1 68 153 VAL B N 1
ATOM 2519 C CA . VAL B 1 153 ? -0.206 -8.609 14.141 1 68 153 VAL B CA 1
ATOM 2520 C C . VAL B 1 153 ? -0.224 -7.16 13.648 1 68 153 VAL B C 1
ATOM 2522 O O . VAL B 1 153 ? 0.456 -6.301 14.219 1 68 153 VAL B O 1
ATOM 2525 N N . ASN B 1 154 ? -1.03 -6.969 12.695 1 69.06 154 ASN B N 1
ATOM 2526 C CA . ASN B 1 154 ? -1.12 -5.609 12.172 1 69.06 154 ASN B CA 1
ATOM 2527 C C . ASN B 1 154 ? -1.595 -4.629 13.242 1 69.06 154 ASN B C 1
ATOM 2529 O O . ASN B 1 154 ? -1.079 -3.514 13.336 1 69.06 154 ASN B O 1
ATOM 2533 N N . GLN B 1 155 ? -2.533 -5.066 13.977 1 68 155 GLN B N 1
ATOM 2534 C CA . GLN B 1 155 ? -3.014 -4.211 15.062 1 68 155 GLN B CA 1
ATOM 2535 C C . GLN B 1 155 ? -1.898 -3.906 16.062 1 68 155 GLN B C 1
ATOM 2537 O O . GLN B 1 155 ? -1.759 -2.768 16.516 1 68 155 GLN B O 1
ATOM 2542 N N . LEU B 1 156 ? -1.149 -4.887 16.219 1 64.56 156 LEU B N 1
ATOM 2543 C CA . LEU B 1 156 ? -0.042 -4.727 17.156 1 64.56 156 LEU B CA 1
ATOM 2544 C C . LEU B 1 156 ? 1.016 -3.785 16.578 1 64.56 156 LEU B C 1
ATOM 2546 O O . LEU B 1 156 ? 1.56 -2.949 17.312 1 64.56 156 LEU B O 1
ATOM 2550 N N . VAL B 1 157 ? 1.239 -3.926 15.336 1 69.88 157 VAL B N 1
ATOM 2551 C CA . VAL B 1 157 ? 2.25 -3.105 14.68 1 69.88 157 VAL B CA 1
ATOM 2552 C C . VAL B 1 157 ? 1.831 -1.637 14.719 1 69.88 157 VAL B C 1
ATOM 2554 O O . VAL B 1 157 ? 2.621 -0.771 15.109 1 69.88 157 VAL B O 1
ATOM 2557 N N . LEU B 1 158 ? 0.604 -1.435 14.469 1 73 158 LEU B N 1
ATOM 2558 C CA . LEU B 1 158 ? 0.14 -0.056 14.367 1 73 158 LEU B CA 1
ATOM 2559 C C . LEU B 1 158 ? -0.005 0.574 15.75 1 73 158 LEU B C 1
ATOM 2561 O O . LEU B 1 158 ? 0.159 1.786 15.906 1 73 158 LEU B O 1
ATOM 2565 N N . LEU B 1 159 ? -0.279 -0.3 16.719 1 65.75 159 LEU B N 1
ATOM 2566 C CA . LEU B 1 159 ? -0.404 0.194 18.078 1 65.75 159 LEU B CA 1
ATOM 2567 C C . LEU B 1 159 ? 0.97 0.443 18.688 1 65.75 159 LEU B C 1
ATOM 2569 O O . LEU B 1 159 ? 1.115 1.297 19.578 1 65.75 159 LEU B O 1
ATOM 2573 N N . ASN B 1 160 ? 1.919 -0.316 18.281 1 57.69 160 ASN B N 1
ATOM 2574 C CA . ASN B 1 160 ? 3.23 -0.251 18.906 1 57.69 160 ASN B CA 1
ATOM 2575 C C . ASN B 1 160 ? 4.219 0.558 18.078 1 57.69 160 ASN B C 1
ATOM 2577 O O . ASN B 1 160 ? 5.434 0.419 18.234 1 57.69 160 ASN B O 1
ATOM 2581 N N . THR B 1 161 ? 3.822 1.103 17 1 58.59 161 THR B N 1
ATOM 2582 C CA . THR B 1 161 ? 4.766 1.867 16.188 1 58.59 161 THR B CA 1
ATOM 2583 C C . THR B 1 161 ? 5.473 2.922 17.031 1 58.59 161 THR B C 1
ATOM 2585 O O . THR B 1 161 ? 6.445 3.533 16.594 1 58.59 161 THR B O 1
ATOM 2588 N N . TRP B 1 162 ? 5.031 3.297 18.188 1 50.22 162 TRP B N 1
ATOM 2589 C CA . TRP B 1 162 ? 5.734 4.277 19 1 50.22 162 TRP B CA 1
ATOM 2590 C C . T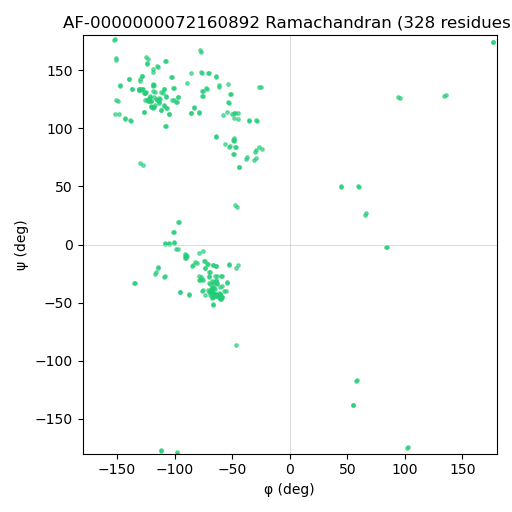RP B 1 162 ? 7.066 3.721 19.5 1 50.22 162 TRP B C 1
ATOM 2592 O O . TRP B 1 162 ? 8.039 4.461 19.641 1 50.22 162 TRP B O 1
ATOM 2602 N N . SER B 1 163 ? 7.016 2.51 19.812 1 42.75 163 SER B N 1
ATOM 2603 C CA . SER B 1 163 ? 8.195 2.027 20.516 1 42.75 163 SER B CA 1
ATOM 2604 C C . SER B 1 163 ? 9.375 1.833 19.562 1 42.75 163 SER B C 1
ATOM 2606 O O . SER B 1 163 ? 10.391 1.249 19.938 1 42.75 163 SER B O 1
ATOM 2608 N N . LEU B 1 164 ? 9.203 1.981 18.406 1 41 164 LEU B N 1
ATOM 2609 C CA . LEU B 1 164 ? 10.438 1.843 17.656 1 41 164 LEU B CA 1
ATOM 2610 C C . LEU B 1 164 ? 11.516 2.773 18.203 1 41 164 LEU B C 1
ATOM 2612 O O . LEU B 1 164 ? 11.219 3.879 18.656 1 41 164 LEU B O 1
ATOM 2616 N N . SER B 1 165 ? 12.891 2.229 18.312 1 34.81 165 SER B N 1
ATOM 2617 C CA . SER B 1 165 ? 14.023 2.518 19.188 1 34.81 165 SER B CA 1
ATOM 2618 C C . SER B 1 165 ? 14.414 3.988 19.125 1 34.81 165 SER B C 1
ATOM 2620 O O . SER B 1 165 ? 14.641 4.523 18.031 1 34.81 165 SER B O 1
ATOM 2622 N N . ARG B 1 166 ? 13.852 4.859 19.875 1 28.67 166 ARG B N 1
ATOM 2623 C CA . ARG B 1 166 ? 14.781 5.812 20.469 1 28.67 166 ARG B CA 1
ATOM 2624 C C . ARG B 1 166 ? 15.984 5.098 21.094 1 28.67 166 ARG B C 1
ATOM 2626 O O . ARG B 1 166 ? 15.836 4.016 21.656 1 28.67 166 ARG B O 1
#

InterPro domains:
  IPR036691 Endonuclease/exonuclease/phosphatase superfamily [G3DSA:3.60.10.10] (15-160)
  IPR036691 Endonuclease/exonuclease/phosphatase superfamily [SSF56219] (14-154)

Solvent-accessible surface area (backbone atoms only — not comparable to full-atom values): 17666 Å² total; per-residue (Å²): 135,85,80,75,77,73,77,71,69,70,71,74,64,80,78,79,56,46,77,45,30,39,36,37,34,35,58,62,43,36,46,74,78,44,36,60,54,51,51,54,52,57,67,63,55,86,59,59,33,34,40,35,36,30,26,34,15,54,30,82,38,54,52,62,49,71,51,68,53,83,68,26,42,37,40,36,31,18,27,75,90,38,60,73,32,7,28,36,41,36,36,33,58,86,52,65,49,54,76,47,74,47,71,78,38,71,12,27,31,38,36,40,36,35,40,38,91,60,36,36,37,37,39,35,43,34,46,49,75,75,52,53,79,89,39,54,69,67,27,50,57,50,42,53,52,48,47,52,51,49,51,52,49,48,54,48,48,61,70,47,57,71,71,70,73,125,136,84,79,76,76,72,76,71,69,69,71,74,62,79,77,79,56,45,75,44,30,38,37,36,34,36,57,57,45,36,48,72,79,45,34,61,54,51,50,53,52,56,68,64,54,85,60,60,33,35,41,33,36,29,25,34,14,54,28,81,36,55,52,62,50,73,51,67,54,85,71,26,42,35,39,36,30,18,27,74,90,37,60,71,33,7,29,36,42,34,37,31,59,88,53,65,48,53,77,48,73,50,72,78,37,71,12,25,31,38,37,39,36,36,38,38,89,60,36,34,37,38,39,35,43,33,46,49,75,74,56,54,78,89,37,53,68,65,29,50,56,49,44,54,53,48,49,52,52,50,55,52,48,48,54,49,47,62,70,46,60,73,67,59,83,122

Foldseek 3Di:
DPPPPPCCPVPPPPDPDDDAAEEEEAPQEADLVCLVVVLVVVVPDDHHFKYKYWQPFCNVHAAFDWDDSPNKIKGKFHHNVGRRFIIIMIGDVVQVWDKDKDDPDGRAWIWIWTDDPNDIDIDIHGDFPPQPPVCVVVSVVVRVVRVVVVVVVVVVCVVCVVPRPD/DPPPPPCCPVPPPPDPDDDAAEEEDAPQEDALVCLVVVLVVVVPDDHHFKYKYWQPFCNVHAAFDWDDSPNKIKGKFHHNVGRRFIMIMIGDVVQVWDKDKDDPDGRAWIWMWTDDPNDIDIDIHGDQDDQPPVCVVVRVVVRVVSVVVVVVVVVVCVVCVVVDPD

pLDDT: mean 78.16, std 19.39, range [28.19, 98.31]

Secondary structure (DSSP, 8-state):
-------------S---EEEEEEEEE-S---TTHHHHHHHHHHH-SS-SEEEEE--TTTT-SS-EEEEETTEEEEEE--TT-TT--EEEEE-GGG--EEEEEEEETTTEEEEEEE-SSEEEEEEEEE-----TT-HHHHHHHHHHHHHHHHHHHHHHHHSGGGG--/-------------S---EEEEEEEEE-S---TTHHHHHHHHHHH-SS-SEEEEE--TTTT-SS-EEEEETTEEEEEE--TT-TT--EEEEE-GGG--EEEEEEEETTTEEEEEEE-SSEEEEEEEEE-----TT-HHHHHHHHHHHHHHHHHHHHHHHHSGGGS--

Organism: Symbiodinium microadriaticum (NCBI:txid2951)

Sequence (332 aa):
MQTGVTDTSALQGPAERARLKILTYNIGGISGEAYPVFCDWLVRQREADIVMVQELHWGCGQSEGTWLIGKWQAVVSADPANRFCGVGIFVSPRLQAEVGFCSWIQGRLLHVRCETQKVTVDVVCLYQWAVDERQPAVNEGRRQQDFMQILQVNQLVLLNTWSLSRMQTGVTDTSALQGPAERARLKILTYNIGGISGEAYPVFCDWLVRQREADIVMVQELHWGCGQSEGTWLIGKWQAVVSADPANRFCGVGIFVSPRLQAEVGFCSWIQGRLLHVRCETQKVTVDVVCLYQWAVDERQPAVNEGRRQQDFMQILQVNQLVLLNTWSLSR

Nearest PDB structures (foldseek):
  7n8k-assembly2_B  TM=7.298E-01  e=6.178E-05  Homo sapiens
  2v0r-assembly2_B  TM=7.519E-01  e=1.298E-04  Homo sapiens
  2v0s-assembly1_A  TM=7.080E-01  e=5.807E-05  Homo sapiens
  7n94-assembly2_B  TM=6.935E-01  e=1.013E-04  Homo sapiens
  1h10-assembly1_A  TM=3.301E-01  e=3.748E+00  Homo sapiens